Protein AF-A0A518AIT5-F1 (afdb_monomer_lite)

Secondary structure (DSSP, 8-state):
-PPPB-TT-B-TT-B-TT-B-TT-B-TT-B-TT-B-TT-B-TT-GGGT--HHHHHTSHHHHTTB-TT-B-TT-B-TT-B-TT-B-TT-B-TT-B-TT-B-TT-B-TT-BS---TTSB-TT-B-TTSEES-EEE-TT-EEEEPP--SSS---EEESSEEEE-TT-EEEEEE-SS-----EEE-TT-EEE--SEEEEEE-TT--TTTTTT-EEE-B--TT---BS--SEEEE-TT-EEE-TTTTTTSEEEEEPTT-SS-SSB-SHHHHHHHHHTT--HHHHHHHHHHTT-BPPPP------------THHHHTTSS-----PPP-

Radius of gyration: 27.39 Å; chains: 1; bounding box: 62×99×69 Å

Foldseek 3Di:
DDAAEQALPECALHACALPENANHQCANYAQAQYHQALYECALVVVNHDDLVNVCRYVCVVVLENENYEPHQEECALRESDLHEPHNYEDHNYHAAAYEHELYENANYHPDDCPRYHYHQYLDNQQEGQEAEADAQAEHEDDADPDPPQREHEYEAEHEYDQRYEYEYEAEDLAGRYAYEYDAPHAYEAEHEYEYHYDPPDDLLQNAFRKYQRYACPRHQYDDYYPYYHYYPQWDKDCVCCRPGNMIGTHHFCQQVRPQALEVVSVVNCVVVVHDPSSVVRSVVCHGRGRPPPPPPPPPPPDDDPPVVVVVVPPPDDDDDDDD

InterPro domains:
  IPR001646 Pentapeptide repeat [PF00805] (7-41)
  IPR051082 Pentapeptide repeat and BTB/POZ domain-containing protein [PTHR14136] (6-110)

Structure (mmCIF, N/CA/C/O backbone):
data_AF-A0A518AIT5-F1
#
_entry.id   AF-A0A518AIT5-F1
#
loop_
_atom_site.group_PDB
_atom_site.id
_atom_site.type_symbol
_atom_site.label_atom_id
_atom_site.label_alt_id
_atom_site.label_comp_id
_atom_site.label_asym_id
_atom_site.label_entity_id
_atom_site.label_seq_id
_atom_site.pdbx_PDB_ins_code
_atom_site.Cartn_x
_atom_site.Cartn_y
_atom_site.Cartn_z
_atom_site.occupancy
_atom_site.B_iso_or_equiv
_atom_site.auth_seq_id
_atom_site.auth_comp_id
_atom_site.auth_asym_id
_atom_site.auth_atom_id
_atom_site.pdbx_PDB_model_num
ATOM 1 N N . MET A 1 1 ? 12.706 12.312 -32.516 1.00 46.22 1 MET A N 1
ATOM 2 C CA . MET A 1 1 ? 13.071 12.328 -31.086 1.00 46.22 1 MET A CA 1
ATOM 3 C C . MET A 1 1 ? 14.267 11.404 -30.975 1.00 46.22 1 MET A C 1
ATOM 5 O O . MET A 1 1 ? 14.182 10.324 -31.541 1.00 46.22 1 MET A O 1
ATOM 9 N N . PHE A 1 2 ? 15.401 11.870 -30.457 1.00 57.44 2 PHE A N 1
ATOM 10 C CA . PHE A 1 2 ? 16.598 11.032 -30.351 1.00 57.44 2 PHE A CA 1
ATOM 11 C C . PHE A 1 2 ? 16.441 10.117 -29.136 1.00 57.44 2 PHE A C 1
ATOM 13 O O . PHE A 1 2 ? 16.098 10.615 -28.067 1.00 57.44 2 PHE A O 1
ATOM 20 N N . ASP A 1 3 ? 16.655 8.815 -29.318 1.00 76.06 3 ASP A N 1
ATOM 21 C CA . ASP A 1 3 ? 16.775 7.868 -28.208 1.00 76.06 3 ASP A CA 1
ATOM 22 C C . ASP A 1 3 ? 18.014 8.266 -27.384 1.00 76.06 3 ASP A C 1
ATOM 24 O O . ASP A 1 3 ? 19.107 8.432 -27.937 1.00 76.06 3 ASP A O 1
ATOM 28 N N . SER A 1 4 ? 17.848 8.475 -26.077 1.00 88.94 4 SER A N 1
ATOM 29 C CA . SER A 1 4 ? 18.965 8.744 -25.163 1.00 88.94 4 SER A CA 1
ATOM 30 C C . SER A 1 4 ? 19.707 7.443 -24.847 1.00 88.94 4 SER A C 1
ATOM 32 O O . SER A 1 4 ? 19.087 6.389 -24.726 1.00 88.94 4 SER A O 1
ATOM 34 N N . VAL A 1 5 ? 21.029 7.506 -24.678 1.00 95.31 5 VAL A N 1
ATOM 35 C CA . VAL A 1 5 ? 21.857 6.349 -24.297 1.00 95.31 5 VAL A CA 1
ATOM 36 C C . VAL A 1 5 ? 22.484 6.617 -22.937 1.00 95.31 5 VAL A C 1
ATOM 38 O O . VAL A 1 5 ? 23.255 7.565 -22.799 1.00 95.31 5 VAL A O 1
ATOM 41 N N . LEU A 1 6 ? 22.146 5.791 -21.946 1.00 96.38 6 LEU A N 1
ATOM 42 C CA . LEU A 1 6 ? 22.646 5.885 -20.571 1.00 96.38 6 LEU A CA 1
ATOM 43 C C . LEU A 1 6 ? 23.416 4.626 -20.152 1.00 96.38 6 LEU A C 1
ATOM 45 O O . LEU A 1 6 ? 23.561 4.389 -18.963 1.00 96.38 6 LEU A O 1
ATOM 49 N N . THR A 1 7 ? 23.911 3.823 -21.098 1.00 97.06 7 THR A N 1
ATOM 50 C CA . THR A 1 7 ? 24.593 2.554 -20.804 1.00 97.06 7 THR A CA 1
ATOM 51 C C . THR A 1 7 ? 25.657 2.707 -19.711 1.00 97.06 7 THR A C 1
ATOM 53 O O . THR A 1 7 ? 26.563 3.535 -19.838 1.00 97.06 7 THR A O 1
ATOM 56 N N . GLY A 1 8 ? 25.545 1.916 -18.639 1.00 97.00 8 GLY A N 1
ATOM 57 C CA . GLY A 1 8 ? 26.476 1.936 -17.502 1.00 97.00 8 GLY A CA 1
ATOM 58 C C . GLY A 1 8 ? 26.390 3.168 -16.589 1.00 97.00 8 GLY A C 1
ATOM 59 O O . GLY A 1 8 ? 27.267 3.363 -15.745 1.00 97.00 8 GLY A O 1
ATOM 60 N N . ALA A 1 9 ? 25.389 4.039 -16.757 1.00 98.00 9 ALA A N 1
ATOM 61 C CA . ALA A 1 9 ? 25.200 5.195 -15.886 1.00 98.00 9 ALA A CA 1
ATOM 62 C C . ALA A 1 9 ? 24.859 4.771 -14.448 1.00 98.00 9 ALA A C 1
ATOM 64 O O . ALA A 1 9 ? 24.230 3.742 -14.213 1.00 98.00 9 ALA A O 1
ATOM 65 N N . ASN A 1 10 ? 25.238 5.607 -13.482 1.00 98.38 10 ASN A N 1
ATOM 66 C CA . ASN A 1 10 ? 24.938 5.393 -12.071 1.00 98.38 10 ASN A CA 1
ATOM 67 C C . ASN A 1 10 ? 23.872 6.392 -11.595 1.00 98.38 10 ASN A C 1
ATOM 69 O O . ASN A 1 10 ? 24.146 7.589 -11.502 1.00 98.38 10 ASN A O 1
ATOM 73 N N . PHE A 1 11 ? 22.681 5.881 -11.280 1.00 98.38 11 PHE A N 1
ATOM 74 C CA . PHE A 1 11 ? 21.575 6.600 -10.641 1.00 98.38 11 PHE A CA 1
ATOM 75 C C . PHE A 1 11 ? 21.272 6.058 -9.238 1.00 98.38 11 PHE A C 1
ATOM 77 O O . PHE A 1 11 ? 20.156 6.203 -8.738 1.00 98.38 11 PHE A O 1
ATOM 84 N N . SER A 1 12 ? 22.253 5.437 -8.584 1.00 98.62 12 SER A N 1
ATOM 85 C CA . SER A 1 12 ? 22.096 4.907 -7.237 1.00 98.62 12 SER A CA 1
ATOM 86 C C . SER A 1 12 ? 21.676 6.010 -6.259 1.00 98.62 12 SER A C 1
ATOM 88 O O . SER A 1 12 ? 22.305 7.069 -6.194 1.00 98.62 12 SER A O 1
ATOM 90 N N . GLY A 1 13 ? 20.578 5.788 -5.532 1.00 98.44 13 GLY A N 1
ATOM 91 C CA . GLY A 1 13 ? 19.985 6.756 -4.602 1.00 98.44 13 GLY A CA 1
ATOM 92 C C . GLY A 1 13 ? 19.385 8.008 -5.254 1.00 98.44 13 GLY A C 1
ATOM 93 O O . GLY A 1 13 ? 19.024 8.945 -4.546 1.00 98.44 13 GLY A O 1
ATOM 94 N N . ALA A 1 14 ? 19.305 8.075 -6.587 1.00 98.56 14 ALA A N 1
ATOM 95 C CA . ALA A 1 14 ? 18.774 9.246 -7.270 1.00 98.56 14 ALA A CA 1
ATOM 96 C C . ALA A 1 14 ? 17.249 9.336 -7.131 1.00 98.56 14 ALA A C 1
ATOM 98 O O . ALA A 1 14 ? 16.537 8.337 -7.234 1.00 98.56 14 ALA A O 1
ATOM 99 N N . ASN A 1 15 ? 16.736 10.560 -7.000 1.00 98.44 15 ASN A N 1
ATOM 100 C CA . ASN A 1 15 ? 15.312 10.814 -7.174 1.00 98.44 15 ASN A CA 1
ATOM 101 C C . ASN A 1 15 ? 14.997 10.974 -8.670 1.00 98.44 15 ASN A C 1
ATOM 103 O O . ASN A 1 15 ? 15.344 11.982 -9.288 1.00 98.44 15 ASN A O 1
ATOM 107 N N . LEU A 1 16 ? 14.352 9.962 -9.247 1.00 98.25 16 LEU A N 1
ATOM 108 C CA . LEU A 1 16 ? 13.883 9.907 -10.634 1.00 98.25 16 LEU A CA 1
ATOM 109 C C . LEU A 1 16 ? 12.348 9.933 -10.709 1.00 98.25 16 LEU A C 1
ATOM 111 O O . LEU A 1 16 ? 11.760 9.522 -11.714 1.00 98.25 16 LEU A O 1
ATOM 115 N N . THR A 1 17 ? 11.684 10.431 -9.665 1.00 98.19 17 THR A N 1
ATOM 116 C CA . THR A 1 17 ? 10.230 10.585 -9.637 1.00 98.19 17 THR A CA 1
ATOM 117 C C . THR A 1 17 ? 9.771 11.389 -10.856 1.00 98.19 17 THR A C 1
ATOM 119 O O . THR A 1 17 ? 10.253 12.493 -11.114 1.00 98.19 17 THR A O 1
ATOM 122 N N . LYS A 1 18 ? 8.840 10.829 -11.640 1.00 98.12 18 LYS A N 1
ATOM 123 C CA . LYS A 1 18 ? 8.310 11.413 -12.894 1.00 98.12 18 LYS A CA 1
ATOM 124 C C . LYS A 1 18 ? 9.347 11.657 -14.007 1.00 98.12 18 LYS A C 1
ATOM 126 O O . LYS A 1 18 ? 9.044 12.348 -14.990 1.00 98.12 18 LYS A O 1
ATOM 131 N N . ALA A 1 19 ? 10.544 11.072 -13.908 1.00 97.94 19 ALA A N 1
ATOM 132 C CA . ALA A 1 19 ? 11.570 11.175 -14.943 1.00 97.94 19 ALA A CA 1
ATOM 133 C C . ALA A 1 19 ? 11.076 10.634 -16.295 1.00 97.94 19 ALA A C 1
ATOM 135 O O . ALA A 1 19 ? 10.262 9.713 -16.370 1.00 97.94 19 ALA A O 1
ATOM 136 N N . GLN A 1 20 ? 11.569 11.224 -17.384 1.00 97.19 20 GLN A N 1
ATOM 137 C CA . GLN A 1 20 ? 11.254 10.802 -18.749 1.00 97.19 20 GLN A CA 1
ATOM 138 C C . GLN A 1 20 ? 12.385 9.897 -19.257 1.00 97.19 20 GLN A C 1
ATOM 140 O O . GLN A 1 20 ? 13.424 10.405 -19.674 1.00 97.19 20 GLN A O 1
ATOM 145 N N . LEU A 1 21 ? 12.192 8.576 -19.199 1.00 96.38 21 LEU A N 1
ATOM 146 C CA . LEU A 1 21 ? 13.164 7.563 -19.642 1.00 96.38 21 LEU A CA 1
ATOM 147 C C . LEU A 1 21 ? 12.635 6.729 -20.824 1.00 96.38 21 LEU A C 1
ATOM 149 O O . LEU A 1 21 ? 13.223 5.708 -21.183 1.00 96.38 21 LEU A O 1
ATOM 153 N N . ASP A 1 22 ? 11.552 7.180 -21.462 1.00 95.81 22 ASP A N 1
ATOM 154 C CA . ASP A 1 22 ? 10.938 6.528 -22.619 1.00 95.81 22 ASP A CA 1
ATOM 155 C C . ASP A 1 22 ? 11.982 6.241 -23.705 1.00 95.81 22 ASP A C 1
ATOM 157 O O . ASP A 1 22 ? 12.709 7.143 -24.134 1.00 95.81 22 ASP A O 1
ATOM 161 N N . ARG A 1 23 ? 12.052 4.979 -24.149 1.00 94.50 23 ARG A N 1
ATOM 162 C CA . ARG A 1 23 ? 12.964 4.497 -25.204 1.00 94.50 23 ARG A CA 1
ATOM 163 C C . ARG A 1 23 ? 14.452 4.803 -24.982 1.00 94.50 23 ARG A C 1
ATOM 165 O O . ARG A 1 23 ? 15.230 4.788 -25.936 1.00 94.50 23 ARG A O 1
ATOM 172 N N . THR A 1 24 ? 14.863 5.054 -23.743 1.00 96.06 24 THR A N 1
ATOM 173 C CA . THR A 1 24 ? 16.271 5.266 -23.385 1.00 96.06 24 THR A CA 1
ATOM 174 C C . THR A 1 24 ? 16.996 3.923 -23.291 1.00 96.06 24 THR A C 1
ATOM 176 O O . THR A 1 24 ? 16.443 2.979 -22.736 1.00 96.06 24 THR A O 1
ATOM 179 N N . THR A 1 25 ? 18.228 3.819 -23.801 1.00 97.56 25 THR A N 1
ATOM 180 C CA . THR A 1 25 ? 19.088 2.643 -23.567 1.00 97.56 25 THR A CA 1
ATOM 181 C C . THR A 1 25 ? 19.547 2.621 -22.113 1.00 97.56 25 THR A C 1
ATOM 183 O O . THR A 1 25 ? 20.294 3.507 -21.693 1.00 97.56 25 THR A O 1
ATOM 186 N N . LEU A 1 26 ? 19.087 1.612 -21.370 1.00 97.38 26 LEU A N 1
ATOM 187 C CA . LEU A 1 26 ? 19.274 1.426 -19.927 1.00 97.38 26 LEU A CA 1
ATOM 188 C C . LEU A 1 26 ? 20.114 0.182 -19.586 1.00 97.38 26 LEU A C 1
ATOM 190 O O . LEU A 1 26 ? 20.121 -0.263 -18.439 1.00 97.38 26 LEU A O 1
ATOM 194 N N . GLU A 1 27 ? 20.832 -0.368 -20.567 1.00 97.81 27 GLU A N 1
ATOM 195 C CA . GLU A 1 27 ? 21.787 -1.464 -20.366 1.00 97.81 27 GLU A CA 1
ATOM 196 C C . GLU A 1 27 ? 22.797 -1.121 -19.257 1.00 97.81 27 GLU A C 1
ATOM 198 O O . GLU A 1 27 ? 23.412 -0.052 -19.269 1.00 97.81 27 GLU A O 1
ATOM 203 N N . ASP A 1 28 ? 22.957 -2.022 -18.287 1.00 97.75 28 ASP A N 1
ATOM 204 C CA . ASP A 1 28 ? 23.904 -1.910 -17.166 1.00 97.75 28 ASP A CA 1
ATOM 205 C C . ASP A 1 28 ? 23.779 -0.632 -16.309 1.00 97.75 28 ASP A C 1
ATOM 207 O O . ASP A 1 28 ? 24.708 -0.263 -15.590 1.00 97.75 28 ASP A O 1
ATOM 211 N N . VAL A 1 29 ? 22.635 0.057 -16.355 1.00 98.50 29 VAL A N 1
ATOM 212 C CA . VAL A 1 29 ? 22.369 1.217 -15.492 1.00 98.50 29 VAL A CA 1
ATOM 213 C C . VAL A 1 29 ? 22.138 0.774 -14.049 1.00 98.50 29 VAL A C 1
ATOM 215 O O . VAL A 1 29 ? 21.322 -0.115 -13.789 1.00 98.50 29 VAL A O 1
ATOM 218 N N . ASP A 1 30 ? 22.798 1.440 -13.104 1.00 98.69 30 ASP A N 1
ATOM 219 C CA . ASP A 1 30 ? 22.586 1.227 -11.673 1.00 98.69 30 ASP A CA 1
ATOM 220 C C . ASP A 1 30 ? 21.426 2.093 -11.156 1.00 98.69 30 ASP A C 1
ATOM 222 O O . ASP A 1 30 ? 21.566 3.306 -11.000 1.00 98.69 30 ASP A O 1
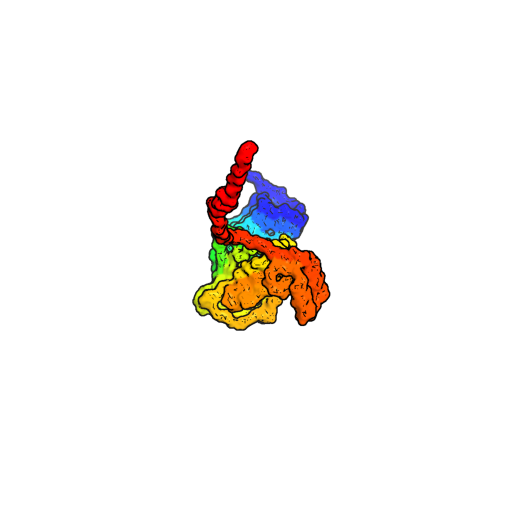ATOM 226 N N . PHE A 1 31 ? 20.283 1.459 -10.877 1.00 98.75 31 PHE A N 1
ATOM 227 C CA . PHE A 1 31 ? 19.101 2.069 -10.249 1.00 98.75 31 PHE A CA 1
ATOM 228 C C . PHE A 1 31 ? 18.987 1.767 -8.743 1.00 98.75 31 PHE A C 1
ATOM 230 O O . PHE A 1 31 ? 17.929 1.969 -8.139 1.00 98.75 31 PHE A O 1
ATOM 237 N N . THR A 1 32 ? 20.053 1.267 -8.112 1.00 98.81 32 THR A N 1
ATOM 238 C CA . THR A 1 32 ? 20.010 0.818 -6.716 1.00 98.81 32 THR A CA 1
ATOM 239 C C . THR A 1 32 ? 19.559 1.942 -5.784 1.00 98.81 32 THR A C 1
ATOM 241 O O . THR A 1 32 ? 20.176 2.994 -5.720 1.00 98.81 32 THR A O 1
ATOM 244 N N . ASN A 1 33 ? 18.490 1.726 -5.021 1.00 98.62 33 ASN A N 1
ATOM 245 C CA . ASN A 1 33 ? 17.880 2.729 -4.132 1.00 98.62 33 ASN A CA 1
ATOM 246 C C . ASN A 1 33 ? 17.344 3.989 -4.843 1.00 98.62 33 ASN A C 1
ATOM 248 O O . ASN A 1 33 ? 17.062 4.973 -4.170 1.00 98.62 33 ASN A O 1
ATOM 252 N N . ALA A 1 34 ? 17.180 3.989 -6.167 1.00 98.69 34 ALA A N 1
ATOM 253 C CA . ALA A 1 34 ? 16.551 5.114 -6.854 1.00 98.69 34 ALA A CA 1
ATOM 254 C C . ALA A 1 34 ? 15.042 5.178 -6.558 1.00 98.69 34 ALA A C 1
ATOM 256 O O . ALA A 1 34 ? 14.380 4.141 -6.442 1.00 98.69 34 ALA A O 1
ATOM 257 N N . GLU A 1 35 ? 14.488 6.385 -6.484 1.00 98.62 35 GLU A N 1
ATOM 258 C CA . GLU A 1 35 ? 13.038 6.608 -6.456 1.00 98.62 35 GLU A CA 1
ATOM 259 C C . GLU A 1 35 ? 12.524 6.765 -7.887 1.00 98.62 35 GLU A C 1
ATOM 261 O O . GLU A 1 35 ? 12.991 7.642 -8.606 1.00 98.62 35 GLU A O 1
ATOM 266 N N . ILE A 1 36 ? 11.565 5.946 -8.321 1.00 98.50 36 ILE A N 1
ATOM 267 C CA . ILE A 1 36 ? 11.077 5.922 -9.714 1.00 98.50 36 ILE A CA 1
ATOM 268 C C . ILE A 1 36 ? 9.555 6.082 -9.842 1.00 98.50 36 ILE A C 1
ATOM 270 O O . ILE A 1 36 ? 9.004 5.862 -10.920 1.00 98.50 36 ILE A O 1
ATOM 274 N N . ARG A 1 37 ? 8.853 6.478 -8.772 1.00 97.50 37 ARG A N 1
ATOM 275 C CA . ARG A 1 37 ? 7.394 6.700 -8.806 1.00 97.50 37 ARG A CA 1
ATOM 276 C C . ARG A 1 37 ? 7.020 7.660 -9.938 1.00 97.50 37 ARG A C 1
ATOM 278 O O . ARG A 1 37 ? 7.623 8.721 -10.106 1.00 97.50 37 ARG A O 1
ATOM 285 N N . GLY A 1 38 ? 6.034 7.302 -10.753 1.00 98.00 38 GLY A N 1
ATOM 286 C CA . GLY A 1 38 ? 5.616 8.123 -11.892 1.00 98.00 38 GLY A CA 1
ATOM 287 C C . GLY A 1 38 ? 6.605 8.206 -13.062 1.00 98.00 38 GLY A C 1
ATOM 288 O O . GLY A 1 38 ? 6.315 8.911 -14.032 1.00 98.00 38 GLY A O 1
ATOM 289 N N . ALA A 1 39 ? 7.774 7.558 -12.994 1.00 98.38 39 ALA A N 1
ATOM 290 C CA . ALA A 1 39 ? 8.745 7.580 -14.084 1.00 98.38 39 ALA A CA 1
ATOM 291 C C . ALA A 1 39 ? 8.161 6.931 -15.345 1.00 98.38 39 ALA A C 1
ATOM 293 O O . ALA A 1 39 ? 7.324 6.026 -15.281 1.00 98.38 39 ALA A O 1
ATOM 294 N N . LYS A 1 40 ? 8.600 7.395 -16.516 1.00 98.25 40 LYS A N 1
ATOM 295 C CA . LYS A 1 40 ? 8.157 6.835 -17.792 1.00 98.25 40 LYS A CA 1
ATOM 296 C C . LYS A 1 40 ? 9.217 5.927 -18.389 1.00 98.25 40 LYS A C 1
ATOM 298 O O . LYS A 1 40 ? 10.309 6.394 -18.693 1.00 98.25 40 LYS A O 1
ATOM 303 N N . LEU A 1 41 ? 8.879 4.647 -18.520 1.00 97.38 41 LEU A N 1
ATOM 304 C CA . LEU A 1 41 ? 9.748 3.566 -18.984 1.00 97.38 41 LEU A CA 1
ATOM 305 C C . LEU A 1 41 ? 9.165 2.908 -20.247 1.00 97.38 41 LEU A C 1
ATOM 307 O O . LEU A 1 41 ? 9.220 1.687 -20.393 1.00 97.38 41 LEU A O 1
ATOM 311 N N . TYR A 1 42 ? 8.566 3.684 -21.159 1.00 97.00 42 TYR A N 1
ATOM 312 C CA . TYR A 1 42 ? 7.982 3.133 -22.385 1.00 97.00 42 TYR A CA 1
ATOM 313 C C . TYR A 1 42 ? 9.030 2.372 -23.212 1.00 97.00 42 TYR A C 1
ATOM 315 O O . TYR A 1 42 ? 10.062 2.947 -23.571 1.00 97.00 42 TYR A O 1
ATOM 323 N N . GLU A 1 43 ? 8.749 1.101 -23.530 1.00 96.81 43 GLU A N 1
ATOM 324 C CA . GLU A 1 43 ? 9.635 0.208 -24.306 1.00 96.81 43 GLU A CA 1
ATOM 325 C C . GLU A 1 43 ? 11.065 0.082 -23.725 1.00 96.81 43 GLU A C 1
ATOM 327 O O . GLU A 1 43 ? 12.021 -0.186 -24.453 1.00 96.81 43 GLU A O 1
ATOM 332 N N . ALA A 1 44 ? 11.241 0.271 -22.413 1.00 97.19 44 ALA A N 1
ATOM 333 C CA . ALA A 1 44 ? 12.546 0.241 -21.747 1.00 97.19 44 ALA A CA 1
ATOM 334 C C . ALA A 1 44 ? 13.214 -1.149 -21.755 1.00 97.19 44 ALA A C 1
ATOM 336 O O . ALA A 1 44 ? 14.435 -1.254 -21.856 1.00 97.19 44 ALA A O 1
ATOM 337 N N . THR A 1 45 ? 12.437 -2.230 -21.691 1.00 98.19 45 THR A N 1
ATOM 338 C CA . THR A 1 45 ? 12.933 -3.624 -21.723 1.00 98.19 45 THR A CA 1
ATOM 339 C C . THR A 1 45 ? 13.605 -3.965 -23.051 1.00 98.19 45 THR A C 1
ATOM 341 O O . THR A 1 45 ? 14.701 -4.520 -23.070 1.00 98.19 45 THR A O 1
ATOM 344 N N . ALA A 1 46 ? 13.041 -3.498 -24.171 1.00 97.38 46 ALA A N 1
ATOM 345 C CA . ALA A 1 46 ? 13.668 -3.574 -25.495 1.00 97.38 46 ALA A CA 1
ATOM 346 C C . ALA A 1 46 ? 14.964 -2.744 -25.608 1.00 97.38 46 ALA A C 1
ATOM 348 O O . ALA A 1 46 ? 15.677 -2.820 -26.610 1.00 97.38 46 ALA A O 1
ATOM 349 N N . LYS A 1 47 ? 15.253 -1.929 -24.591 1.00 97.19 47 LYS A N 1
ATOM 350 C CA . LYS A 1 47 ? 16.412 -1.045 -24.474 1.00 97.19 47 LYS A CA 1
ATOM 351 C C . LYS A 1 47 ? 17.319 -1.419 -23.290 1.00 97.19 47 LYS A C 1
ATOM 353 O O . LYS A 1 47 ? 18.141 -0.603 -22.876 1.00 97.19 47 LYS A O 1
ATOM 358 N N . GLY A 1 48 ? 17.180 -2.636 -22.757 1.00 97.44 48 GLY A N 1
ATOM 359 C CA . GLY A 1 48 ? 18.071 -3.199 -21.741 1.00 97.44 48 GLY A CA 1
ATOM 360 C C . GLY A 1 48 ? 17.622 -3.029 -20.290 1.00 97.44 48 GLY A C 1
ATOM 361 O O . GLY A 1 48 ? 18.370 -3.425 -19.404 1.00 97.44 48 GLY A O 1
ATOM 362 N N . PHE A 1 49 ? 16.431 -2.476 -20.028 1.00 98.38 49 PHE A N 1
ATOM 363 C CA . PHE A 1 49 ? 15.862 -2.450 -18.678 1.00 98.38 49 PHE A CA 1
ATOM 364 C C . PHE A 1 49 ? 15.422 -3.852 -18.240 1.00 98.38 49 PHE A C 1
ATOM 366 O O . PHE A 1 49 ? 14.731 -4.554 -18.977 1.00 98.38 49 PHE A O 1
ATOM 373 N N . THR A 1 50 ? 15.797 -4.258 -17.032 1.00 98.75 50 THR A N 1
ATOM 374 C CA . THR A 1 50 ? 15.568 -5.614 -16.515 1.00 98.75 50 THR A CA 1
ATOM 375 C C . THR A 1 50 ? 14.750 -5.614 -15.228 1.00 98.75 50 THR A C 1
ATOM 377 O O . THR A 1 50 ? 14.731 -4.635 -14.482 1.00 98.75 50 THR A O 1
ATOM 380 N N . ALA A 1 51 ? 14.153 -6.766 -14.914 1.00 98.75 51 ALA A N 1
ATOM 381 C CA . ALA A 1 51 ? 13.518 -7.024 -13.624 1.00 98.75 51 ALA A CA 1
ATOM 382 C C . ALA A 1 51 ? 14.457 -6.701 -12.448 1.00 98.75 51 ALA A C 1
ATOM 384 O O . ALA A 1 51 ? 14.081 -5.995 -11.521 1.00 98.75 51 ALA A O 1
ATOM 385 N N . ALA A 1 52 ? 15.721 -7.134 -12.525 1.00 98.75 52 ALA A N 1
ATOM 386 C CA . ALA A 1 52 ? 16.713 -6.883 -11.480 1.00 98.75 52 ALA A CA 1
ATOM 387 C C . ALA A 1 52 ? 16.966 -5.382 -11.244 1.00 98.75 52 ALA A C 1
ATOM 389 O O . ALA A 1 52 ? 17.134 -4.963 -10.099 1.00 98.75 52 ALA A O 1
ATOM 390 N N . GLN A 1 53 ? 16.957 -4.567 -12.304 1.00 98.75 53 GLN A N 1
ATOM 391 C CA . GLN A 1 53 ? 17.056 -3.110 -12.186 1.00 98.75 53 GLN A CA 1
ATOM 392 C C . GLN A 1 53 ? 15.801 -2.489 -11.571 1.00 98.75 53 GLN A C 1
ATOM 394 O O . GLN A 1 53 ? 15.929 -1.561 -10.780 1.00 98.75 53 GLN A O 1
ATOM 399 N N . LEU A 1 54 ? 14.601 -2.995 -11.882 1.00 98.75 54 LEU A N 1
ATOM 400 C CA . LEU A 1 54 ? 13.380 -2.557 -11.201 1.00 98.75 54 LEU A CA 1
ATOM 401 C C . LEU A 1 54 ? 13.443 -2.897 -9.703 1.00 98.75 54 LEU A C 1
ATOM 403 O O . LEU A 1 54 ? 13.228 -2.023 -8.861 1.00 98.75 54 LEU A O 1
ATOM 407 N N . TYR A 1 55 ? 13.785 -4.143 -9.366 1.00 98.81 55 TYR A N 1
ATOM 408 C CA . TYR A 1 55 ? 13.794 -4.650 -7.988 1.00 98.81 55 TYR A CA 1
ATOM 409 C C . TYR A 1 55 ? 14.862 -3.983 -7.115 1.00 98.81 55 TYR A C 1
ATOM 411 O O . TYR A 1 55 ? 14.742 -3.926 -5.888 1.00 98.81 55 TYR A O 1
ATOM 419 N N . SER A 1 56 ? 15.918 -3.445 -7.734 1.00 98.69 56 SER A N 1
ATOM 420 C CA . SER A 1 56 ? 16.955 -2.699 -7.026 1.00 98.69 56 SER A CA 1
ATOM 421 C C . SER A 1 56 ? 16.533 -1.270 -6.657 1.00 98.69 56 SER A C 1
ATOM 423 O O . SER A 1 56 ? 17.193 -0.659 -5.809 1.00 98.69 56 SER A O 1
ATOM 425 N N . THR A 1 57 ? 15.413 -0.750 -7.161 1.00 98.88 57 THR A N 1
ATOM 426 C CA . THR A 1 57 ? 14.918 0.590 -6.797 1.00 98.88 57 THR A CA 1
ATOM 427 C C . THR A 1 57 ? 14.425 0.660 -5.350 1.00 98.88 57 THR A C 1
ATOM 429 O O . THR A 1 57 ? 13.986 -0.336 -4.769 1.00 98.88 57 THR A O 1
ATOM 432 N N . ALA A 1 58 ? 14.489 1.851 -4.749 1.00 98.50 58 ALA A N 1
ATOM 433 C CA . ALA A 1 58 ? 13.866 2.098 -3.448 1.00 98.50 58 ALA A CA 1
ATOM 434 C C . ALA A 1 58 ? 12.338 2.006 -3.554 1.00 98.50 58 ALA A C 1
ATOM 436 O O . ALA A 1 58 ? 11.699 1.434 -2.678 1.00 98.50 58 ALA A O 1
ATOM 437 N N . SER A 1 59 ? 11.766 2.490 -4.662 1.00 98.44 59 SER A N 1
ATOM 438 C CA . SER A 1 59 ? 10.325 2.432 -4.931 1.00 98.44 59 SER A CA 1
ATOM 439 C C . SER A 1 59 ? 9.771 1.003 -4.939 1.00 98.44 59 SER A C 1
ATOM 441 O O . SER A 1 59 ? 8.771 0.753 -4.273 1.00 98.44 59 SER A O 1
ATOM 443 N N . TYR A 1 60 ? 10.439 0.049 -5.603 1.00 98.56 60 TYR A N 1
ATOM 444 C CA . TYR A 1 60 ? 10.027 -1.361 -5.577 1.00 98.56 60 TYR A CA 1
ATOM 445 C C . TYR A 1 60 ? 10.097 -1.953 -4.164 1.00 98.56 60 TYR A C 1
ATOM 447 O O . TYR A 1 60 ? 9.133 -2.553 -3.703 1.00 98.56 60 TYR A O 1
ATOM 455 N N . ARG A 1 61 ? 11.206 -1.746 -3.438 1.00 97.88 61 ARG A N 1
ATOM 456 C CA . ARG A 1 61 ? 11.364 -2.272 -2.067 1.00 97.88 61 ARG A CA 1
ATOM 457 C C . ARG A 1 61 ? 10.402 -1.661 -1.052 1.00 97.88 61 ARG A C 1
ATOM 459 O O . ARG A 1 61 ? 10.039 -2.335 -0.098 1.00 97.88 61 ARG A O 1
ATOM 466 N N . ALA A 1 62 ? 10.004 -0.408 -1.251 1.00 95.19 62 ALA A N 1
ATOM 467 C CA . ALA A 1 62 ? 8.962 0.240 -0.460 1.00 95.19 62 ALA A CA 1
ATOM 468 C C . ALA A 1 62 ? 7.547 -0.249 -0.829 1.00 95.19 62 ALA A C 1
ATOM 470 O O . ALA A 1 62 ? 6.574 0.141 -0.186 1.00 95.19 62 ALA A O 1
ATOM 471 N N . GLY A 1 63 ? 7.421 -1.067 -1.877 1.00 96.44 63 GLY A N 1
ATOM 472 C CA . GLY A 1 63 ? 6.149 -1.539 -2.398 1.00 96.44 63 GLY A CA 1
ATOM 473 C C . GLY A 1 63 ? 5.389 -0.495 -3.216 1.00 96.44 63 GLY A C 1
ATOM 474 O O . GLY A 1 63 ? 4.224 -0.712 -3.500 1.00 96.44 63 GLY A O 1
ATOM 475 N N . ASN A 1 64 ? 5.986 0.640 -3.598 1.00 96.44 64 ASN A N 1
ATOM 476 C CA . ASN A 1 64 ? 5.267 1.748 -4.235 1.00 96.44 64 ASN A CA 1
ATOM 477 C C . ASN A 1 64 ? 5.832 2.101 -5.616 1.00 96.44 64 ASN A C 1
ATOM 479 O O . ASN A 1 64 ? 6.830 2.815 -5.729 1.00 96.44 64 ASN A O 1
ATOM 483 N N . LEU A 1 65 ? 5.139 1.668 -6.672 1.00 98.00 65 LEU A N 1
ATOM 484 C CA . LEU A 1 65 ? 5.422 2.018 -8.069 1.00 98.00 65 LEU A CA 1
ATOM 485 C C . LEU A 1 65 ? 4.321 2.886 -8.698 1.00 98.00 65 LEU A C 1
ATOM 487 O O . LEU A 1 65 ? 4.258 2.994 -9.928 1.00 98.00 65 LEU A O 1
ATOM 491 N N . ALA A 1 66 ? 3.481 3.526 -7.880 1.00 97.00 66 ALA A N 1
ATOM 492 C CA . ALA A 1 66 ? 2.310 4.267 -8.335 1.00 97.00 66 ALA A CA 1
ATOM 493 C C . ALA A 1 66 ? 2.626 5.223 -9.501 1.00 97.00 66 ALA A C 1
ATOM 495 O O . ALA A 1 66 ? 3.650 5.918 -9.523 1.00 97.00 66 ALA A O 1
ATOM 496 N N . SER A 1 67 ? 1.714 5.268 -10.475 1.00 97.38 67 SER A N 1
ATOM 497 C CA . SER A 1 67 ? 1.762 6.113 -11.680 1.00 97.38 67 SER A CA 1
ATOM 498 C C . SER A 1 67 ? 2.939 5.889 -12.640 1.00 97.38 67 SER A C 1
ATOM 500 O O . SER A 1 67 ? 3.067 6.628 -13.619 1.00 97.38 67 SER A O 1
ATOM 502 N N . THR A 1 68 ? 3.818 4.913 -12.397 1.00 98.06 68 THR A N 1
ATOM 503 C CA . THR A 1 68 ? 4.903 4.571 -13.333 1.00 98.06 68 THR A CA 1
ATOM 504 C C . THR A 1 68 ? 4.309 4.130 -14.674 1.00 98.06 68 THR A C 1
ATOM 506 O O . THR A 1 68 ? 3.282 3.460 -14.722 1.00 98.06 68 THR A O 1
ATOM 509 N N . SER A 1 69 ? 4.931 4.496 -15.793 1.00 98.06 69 SER A N 1
ATOM 510 C CA . SER A 1 69 ? 4.515 4.000 -17.110 1.00 98.06 69 SER A CA 1
ATOM 511 C C . SER A 1 69 ? 5.385 2.818 -17.506 1.00 98.06 69 SER A C 1
ATOM 513 O O . SER A 1 69 ? 6.534 3.012 -17.902 1.00 98.06 69 SER A O 1
ATOM 515 N N . LEU A 1 70 ? 4.812 1.615 -17.463 1.00 97.94 70 LEU A N 1
ATOM 516 C CA . LEU A 1 70 ? 5.439 0.369 -17.911 1.00 97.94 70 LEU A CA 1
ATOM 517 C C . LEU A 1 70 ? 4.981 -0.043 -19.315 1.00 97.94 70 LEU A C 1
ATOM 519 O O . LEU A 1 70 ? 5.228 -1.175 -19.727 1.00 97.94 70 LEU A O 1
ATOM 523 N N . ARG A 1 71 ? 4.359 0.876 -20.058 1.00 98.00 71 ARG A N 1
ATOM 524 C CA . ARG A 1 71 ? 3.866 0.697 -21.425 1.00 98.00 71 ARG A CA 1
ATOM 525 C C . ARG A 1 71 ? 4.886 -0.012 -22.327 1.00 98.00 71 ARG A C 1
ATOM 527 O O . ARG A 1 71 ? 6.058 0.364 -22.365 1.00 98.00 71 ARG A O 1
ATOM 534 N N . GLY A 1 72 ? 4.425 -0.965 -23.132 1.00 97.75 72 GLY A N 1
ATOM 535 C CA . GLY A 1 72 ? 5.234 -1.589 -24.185 1.00 97.75 72 GLY A CA 1
ATOM 536 C C . GLY A 1 72 ? 6.402 -2.441 -23.686 1.00 97.75 72 GLY A C 1
ATOM 537 O O . GLY A 1 72 ? 7.323 -2.686 -24.461 1.00 97.75 72 GLY A O 1
ATOM 538 N N . ASN A 1 73 ? 6.412 -2.838 -22.410 1.00 98.44 73 ASN A N 1
ATOM 539 C CA . ASN A 1 73 ? 7.472 -3.671 -21.847 1.00 98.44 73 ASN A CA 1
ATOM 540 C C . ASN A 1 73 ? 7.113 -5.154 -21.832 1.00 98.44 73 ASN A C 1
ATOM 542 O O . ASN A 1 73 ? 5.957 -5.521 -21.626 1.00 98.44 73 ASN A O 1
ATOM 546 N N . ASP A 1 74 ? 8.134 -5.991 -21.988 1.00 98.44 74 ASP A N 1
ATOM 547 C CA . ASP A 1 74 ? 8.061 -7.417 -21.696 1.00 98.44 74 ASP A CA 1
ATOM 548 C C . ASP A 1 74 ? 8.308 -7.646 -20.195 1.00 98.44 74 ASP A C 1
ATOM 550 O O . ASP A 1 74 ? 9.432 -7.509 -19.711 1.00 98.44 74 ASP A O 1
ATOM 554 N N . LEU A 1 75 ? 7.233 -7.922 -19.453 1.00 98.50 75 LEU A N 1
ATOM 555 C CA . LEU A 1 75 ? 7.236 -8.144 -18.004 1.00 98.50 75 LEU A CA 1
ATOM 556 C C . LEU A 1 75 ? 6.999 -9.628 -17.668 1.00 98.50 75 LEU A C 1
ATOM 558 O O . LEU A 1 75 ? 6.573 -9.956 -16.560 1.00 98.50 75 LEU A O 1
ATOM 562 N N . VAL A 1 76 ? 7.234 -10.534 -18.624 1.00 98.38 76 VAL A N 1
ATOM 563 C CA . VAL A 1 76 ? 6.971 -11.968 -18.461 1.00 98.38 76 VAL A CA 1
ATOM 564 C C . VAL A 1 76 ? 7.765 -12.539 -17.288 1.00 98.38 76 VAL A C 1
ATOM 566 O O . VAL A 1 76 ? 8.988 -12.404 -17.213 1.00 98.38 76 VAL A O 1
ATOM 569 N N . GLY A 1 77 ? 7.052 -13.174 -16.357 1.00 98.31 77 GLY A N 1
ATOM 570 C CA . GLY A 1 77 ? 7.627 -13.764 -15.146 1.00 98.31 77 GLY A CA 1
ATOM 571 C C . GLY A 1 77 ? 8.177 -12.757 -14.131 1.00 98.31 77 GLY A C 1
ATOM 572 O O . GLY A 1 77 ? 8.894 -13.162 -13.215 1.00 98.31 77 GLY A O 1
ATOM 573 N N . TRP A 1 78 ? 7.892 -11.457 -14.279 1.00 98.69 78 TRP A N 1
ATOM 574 C CA . TRP A 1 78 ? 8.289 -10.471 -13.274 1.00 98.69 78 TRP A CA 1
ATOM 575 C C . TRP A 1 78 ? 7.453 -10.646 -12.005 1.00 98.69 78 TRP A C 1
ATOM 577 O O . TRP A 1 78 ? 6.266 -10.964 -12.057 1.00 98.69 78 TRP A O 1
ATOM 587 N N . ASP A 1 79 ? 8.084 -10.414 -10.864 1.00 98.75 79 ASP A N 1
ATOM 588 C CA . ASP A 1 79 ? 7.429 -10.305 -9.578 1.00 98.75 79 ASP A CA 1
ATOM 589 C C . ASP A 1 79 ? 6.995 -8.854 -9.396 1.00 98.75 79 ASP A C 1
ATOM 591 O O . ASP A 1 79 ? 7.806 -7.931 -9.389 1.00 98.75 79 ASP A O 1
ATOM 595 N N . LEU A 1 80 ? 5.689 -8.657 -9.354 1.00 98.62 80 LEU A N 1
ATOM 596 C CA . LEU A 1 80 ? 5.022 -7.388 -9.121 1.00 98.62 80 LEU A CA 1
ATOM 597 C C . LEU A 1 80 ? 4.001 -7.556 -7.988 1.00 98.62 80 LEU A C 1
ATOM 599 O O . LEU A 1 80 ? 3.006 -6.831 -7.975 1.00 98.62 80 LEU A O 1
ATOM 603 N N . SER A 1 81 ? 4.210 -8.534 -7.096 1.00 98.31 81 SER A N 1
ATOM 604 C CA . SER A 1 81 ? 3.314 -8.857 -5.984 1.00 98.31 81 SER A CA 1
ATOM 605 C C . SER A 1 81 ? 3.469 -7.883 -4.815 1.00 98.31 81 SER A C 1
ATOM 607 O O . SER A 1 81 ? 4.541 -7.320 -4.591 1.00 98.31 81 SER A O 1
ATOM 609 N N . HIS A 1 82 ? 2.383 -7.674 -4.070 1.00 97.31 82 HIS A N 1
ATOM 610 C CA . HIS A 1 82 ? 2.302 -6.777 -2.912 1.00 97.31 82 HIS A CA 1
ATOM 611 C C . HIS A 1 82 ? 2.697 -5.314 -3.205 1.00 97.31 82 HIS A C 1
ATOM 613 O O . HIS A 1 82 ? 3.075 -4.566 -2.298 1.00 97.31 82 HIS A O 1
ATOM 619 N N . LEU A 1 83 ? 2.607 -4.887 -4.469 1.00 98.00 83 LEU A N 1
ATOM 620 C CA . LEU A 1 83 ? 2.958 -3.537 -4.905 1.00 98.00 83 LEU A CA 1
ATOM 621 C C . LEU A 1 83 ? 1.718 -2.650 -5.047 1.00 98.00 83 LEU A C 1
ATOM 623 O O . LEU A 1 83 ? 0.684 -3.061 -5.571 1.00 98.00 83 LEU A O 1
ATOM 627 N N . CYS A 1 84 ? 1.864 -1.374 -4.706 1.00 97.50 84 CYS A N 1
ATOM 628 C CA . CYS A 1 84 ? 1.022 -0.307 -5.219 1.00 97.50 84 CYS A CA 1
ATOM 629 C C . CYS A 1 84 ? 1.385 -0.024 -6.672 1.00 97.50 84 CYS A C 1
ATOM 631 O O . CYS A 1 84 ? 2.438 0.545 -6.986 1.00 97.50 84 CYS A O 1
ATOM 633 N N . LEU A 1 85 ? 0.473 -0.410 -7.554 1.00 98.31 85 LEU A N 1
ATOM 634 C CA . LEU A 1 85 ? 0.499 -0.163 -8.988 1.00 98.31 85 LEU A CA 1
ATOM 635 C C . LEU A 1 85 ? -0.603 0.827 -9.388 1.00 98.31 85 LEU A C 1
ATOM 637 O O . LEU A 1 85 ? -0.897 0.965 -10.573 1.00 98.31 85 LEU A O 1
ATOM 641 N N . ILE A 1 86 ? -1.185 1.550 -8.426 1.00 97.44 86 ILE A N 1
ATOM 642 C CA . ILE A 1 86 ? -2.246 2.532 -8.655 1.00 97.44 86 ILE A CA 1
ATOM 643 C C . ILE A 1 86 ? -1.848 3.502 -9.781 1.00 97.44 86 ILE A C 1
ATOM 645 O O . ILE A 1 86 ? -0.794 4.149 -9.748 1.00 97.44 86 ILE A O 1
ATOM 649 N N . GLY A 1 87 ? -2.694 3.599 -10.807 1.00 97.00 87 GLY A N 1
ATOM 650 C CA . GLY A 1 87 ? -2.482 4.479 -11.963 1.00 97.00 87 GLY A CA 1
ATOM 651 C C . GLY A 1 87 ? -1.338 4.093 -12.915 1.00 97.00 87 GLY A C 1
ATOM 652 O O . GLY A 1 87 ? -1.017 4.882 -13.809 1.00 97.00 87 GLY A O 1
ATOM 653 N N . VAL A 1 88 ? -0.704 2.924 -12.756 1.00 98.25 88 VAL A N 1
ATOM 654 C CA . VAL A 1 88 ? 0.336 2.443 -13.685 1.00 98.25 88 VAL A CA 1
ATOM 655 C C . VAL A 1 88 ? -0.250 2.210 -15.083 1.00 98.25 88 VAL A C 1
ATOM 657 O O . VAL A 1 88 ? -1.368 1.716 -15.255 1.00 98.25 88 VAL A O 1
ATOM 660 N N . ASP A 1 89 ? 0.508 2.584 -16.114 1.00 98.38 89 ASP A N 1
ATOM 661 C CA . ASP A 1 89 ? 0.133 2.335 -17.511 1.00 98.38 89 ASP A CA 1
ATOM 662 C C . ASP A 1 89 ? 0.783 1.039 -18.016 1.00 98.38 89 ASP A C 1
ATOM 664 O O . ASP A 1 89 ? 1.999 1.002 -18.226 1.00 98.38 89 ASP A O 1
ATOM 668 N N . PHE A 1 90 ? -0.037 0.003 -18.230 1.00 98.31 90 PHE A N 1
ATOM 669 C CA . PHE A 1 90 ? 0.346 -1.302 -18.785 1.00 98.31 90 PHE A CA 1
ATOM 670 C C . PHE A 1 90 ? 0.005 -1.443 -20.278 1.00 98.31 90 PHE A C 1
ATOM 672 O O . PHE A 1 90 ? 0.042 -2.542 -20.830 1.00 98.31 90 PHE A O 1
ATOM 679 N N . THR A 1 91 ? -0.328 -0.348 -20.972 1.00 98.25 91 THR A N 1
ATOM 680 C CA . THR A 1 91 ? -0.707 -0.405 -22.390 1.00 98.25 91 THR A CA 1
ATOM 681 C C . THR A 1 91 ? 0.362 -1.127 -23.218 1.00 98.25 91 THR A C 1
ATOM 683 O O . THR A 1 91 ? 1.523 -0.725 -23.251 1.00 98.25 91 THR A O 1
ATOM 686 N N . ASN A 1 92 ? -0.041 -2.170 -23.946 1.00 97.25 92 ASN A N 1
ATOM 687 C CA . ASN A 1 92 ? 0.839 -3.003 -24.777 1.00 97.25 92 ASN A CA 1
ATOM 688 C C . ASN A 1 92 ? 1.984 -3.699 -24.012 1.00 97.25 92 ASN A C 1
ATOM 690 O O . ASN A 1 92 ? 3.003 -4.013 -24.627 1.00 97.25 92 ASN A O 1
ATOM 694 N N . SER A 1 93 ? 1.860 -3.901 -22.702 1.00 97.69 93 SER A N 1
ATOM 695 C CA . SER A 1 93 ? 2.831 -4.672 -21.919 1.00 97.69 93 SER A CA 1
ATOM 696 C C . SER A 1 93 ? 2.478 -6.161 -21.917 1.00 97.69 93 SER A C 1
ATOM 698 O O . SER A 1 93 ? 1.307 -6.526 -22.026 1.00 97.69 93 SER A O 1
ATOM 700 N N . TYR A 1 94 ? 3.484 -7.023 -21.790 1.00 97.88 94 TYR A N 1
ATOM 701 C CA . TYR A 1 94 ? 3.310 -8.477 -21.734 1.00 97.88 94 TYR A CA 1
ATOM 702 C C . TYR A 1 94 ? 3.445 -8.954 -20.290 1.00 97.88 94 TYR A C 1
ATOM 704 O O . TYR A 1 94 ? 4.474 -8.720 -19.668 1.00 97.88 94 TYR A O 1
ATOM 712 N N . LEU A 1 95 ? 2.406 -9.603 -19.760 1.00 98.00 95 LEU A N 1
ATOM 713 C CA . LEU A 1 95 ? 2.299 -10.016 -18.351 1.00 98.00 95 LEU A CA 1
ATOM 714 C C . LEU A 1 95 ? 2.151 -11.539 -18.193 1.00 98.00 95 LEU A C 1
ATOM 716 O O . LEU A 1 95 ? 1.660 -12.021 -17.174 1.00 98.00 95 LEU A O 1
ATOM 720 N N . GLU A 1 96 ? 2.539 -12.322 -19.204 1.00 97.94 96 GLU A N 1
ATOM 721 C CA . GLU A 1 96 ? 2.492 -13.785 -19.116 1.00 97.94 96 GLU A CA 1
ATOM 722 C C . GLU A 1 96 ? 3.317 -14.262 -17.913 1.00 97.94 96 GLU A C 1
ATOM 724 O O . GLU A 1 96 ? 4.487 -13.918 -17.765 1.00 97.94 96 GLU A O 1
ATOM 729 N N . THR A 1 97 ? 2.696 -15.020 -17.006 1.00 97.81 97 THR A N 1
ATOM 730 C CA . THR A 1 97 ? 3.290 -15.521 -15.751 1.00 97.81 97 THR A CA 1
ATOM 731 C C . THR A 1 97 ? 3.835 -14.460 -14.785 1.00 97.81 97 THR A C 1
ATOM 733 O O . THR A 1 97 ? 4.480 -14.821 -13.802 1.00 97.81 97 THR A O 1
ATOM 736 N N . ALA A 1 98 ? 3.576 -13.168 -15.015 1.00 98.50 98 ALA A N 1
ATOM 737 C CA . ALA A 1 98 ? 3.909 -12.127 -14.048 1.00 98.50 98 ALA A CA 1
ATOM 738 C C . ALA A 1 98 ? 3.090 -12.328 -12.762 1.00 98.50 98 ALA A C 1
ATOM 740 O O . ALA A 1 98 ? 1.903 -12.663 -12.822 1.00 98.50 98 ALA A O 1
ATOM 741 N N . ASN A 1 99 ? 3.713 -12.128 -11.602 1.00 98.75 99 ASN A N 1
ATOM 742 C CA . ASN A 1 99 ? 3.042 -12.245 -10.315 1.00 98.75 99 ASN A CA 1
ATOM 743 C C . ASN A 1 99 ? 2.496 -10.888 -9.872 1.00 98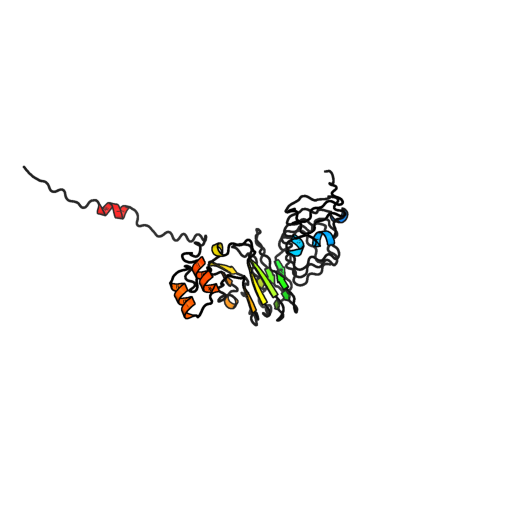.75 99 ASN A C 1
ATOM 745 O O . ASN A 1 99 ? 3.272 -9.995 -9.573 1.00 98.75 99 ASN A O 1
ATOM 749 N N . LEU A 1 100 ? 1.176 -10.736 -9.817 1.00 98.56 100 LEU A N 1
ATOM 750 C CA . LEU A 1 100 ? 0.468 -9.542 -9.338 1.00 98.56 100 LEU A CA 1
ATOM 751 C C . LEU A 1 100 ? -0.252 -9.807 -8.004 1.00 98.56 100 LEU A C 1
ATOM 753 O O . LEU A 1 100 ? -1.141 -9.050 -7.622 1.00 98.56 100 LEU A O 1
ATOM 757 N N . SER A 1 101 ? 0.079 -10.899 -7.310 1.00 98.06 101 SER A N 1
ATOM 758 C CA . SER A 1 101 ? -0.652 -11.300 -6.106 1.00 98.06 101 SER A CA 1
ATOM 759 C C . SER A 1 101 ? -0.586 -10.226 -5.016 1.00 98.06 101 SER A C 1
ATOM 761 O O . SER A 1 101 ? 0.477 -9.660 -4.775 1.00 98.06 101 SER A O 1
ATOM 763 N N . GLY A 1 102 ? -1.712 -9.929 -4.365 1.00 97.50 102 GLY A N 1
ATOM 764 C CA . GLY A 1 102 ? -1.799 -8.940 -3.283 1.00 97.50 102 GLY A CA 1
ATOM 765 C C . GLY A 1 102 ? -1.489 -7.494 -3.688 1.00 97.50 102 GLY A C 1
ATOM 766 O O . GLY A 1 102 ? -1.310 -6.650 -2.812 1.00 97.50 102 GLY A O 1
ATOM 767 N N . SER A 1 103 ? -1.367 -7.202 -4.985 1.00 98.12 103 SER A N 1
ATOM 768 C CA . SER A 1 103 ? -1.077 -5.855 -5.478 1.00 98.12 103 SER A CA 1
ATOM 769 C C . SER A 1 103 ? -2.338 -5.021 -5.636 1.00 98.12 103 SER A C 1
ATOM 771 O O . SER A 1 103 ? -3.433 -5.542 -5.842 1.00 98.12 103 SER A O 1
ATOM 773 N N . ASP A 1 104 ? -2.163 -3.704 -5.597 1.00 98.06 104 ASP A N 1
ATOM 774 C CA . ASP A 1 104 ? -3.232 -2.748 -5.852 1.00 98.06 104 ASP A CA 1
ATOM 775 C C . ASP A 1 104 ? -3.080 -2.132 -7.238 1.00 98.06 104 ASP A C 1
ATOM 777 O O . ASP A 1 104 ? -2.135 -1.379 -7.488 1.00 98.06 104 ASP A O 1
ATOM 781 N N . THR A 1 105 ? -3.993 -2.459 -8.154 1.00 98.12 105 THR A N 1
ATOM 782 C CA . THR A 1 105 ? -3.958 -1.974 -9.540 1.00 98.12 105 THR A CA 1
ATOM 783 C C . THR A 1 105 ? -5.056 -0.972 -9.870 1.00 98.12 105 THR A C 1
ATOM 785 O O . THR A 1 105 ? -5.248 -0.668 -11.054 1.00 98.12 105 THR A O 1
ATOM 788 N N . ARG A 1 106 ? -5.749 -0.408 -8.871 1.00 97.88 106 ARG A N 1
ATOM 789 C CA . ARG A 1 106 ? -6.826 0.568 -9.100 1.00 97.88 106 ARG A CA 1
ATOM 790 C C . ARG A 1 106 ? -6.379 1.715 -10.006 1.00 97.88 106 ARG A C 1
ATOM 792 O O . ARG A 1 106 ? -5.281 2.266 -9.890 1.00 97.88 106 ARG A O 1
ATOM 799 N N . GLY A 1 107 ? -7.219 2.057 -10.977 1.00 96.88 107 GLY A N 1
ATOM 800 C CA . GLY A 1 107 ? -6.953 3.125 -11.944 1.00 96.88 107 GLY A CA 1
ATOM 801 C C . GLY A 1 107 ? -5.836 2.831 -12.957 1.00 96.88 107 GLY A C 1
ATOM 802 O O . GLY A 1 107 ? -5.464 3.723 -13.727 1.00 96.88 107 GLY A O 1
ATOM 803 N N . THR A 1 108 ? -5.280 1.614 -12.996 1.00 97.38 108 THR A N 1
ATOM 804 C CA . THR A 1 108 ? -4.318 1.239 -14.043 1.00 97.38 108 THR A CA 1
ATOM 805 C C . THR A 1 108 ? -4.949 1.247 -15.432 1.00 97.38 108 THR A C 1
ATOM 807 O O . THR A 1 108 ? -6.160 1.110 -15.620 1.00 97.38 108 THR A O 1
ATOM 810 N N . LYS A 1 109 ? -4.108 1.413 -16.455 1.00 97.00 109 LYS A N 1
ATOM 811 C CA . LYS A 1 109 ? -4.544 1.427 -17.857 1.00 97.00 109 LYS A CA 1
ATOM 812 C C . LYS A 1 109 ? -4.148 0.136 -18.547 1.00 97.00 109 LYS A C 1
ATOM 814 O O . LYS A 1 109 ? -2.967 -0.198 -18.574 1.00 97.00 109 LYS A O 1
ATOM 819 N N . ARG A 1 110 ? -5.125 -0.504 -19.204 1.00 96.19 110 ARG A N 1
ATOM 820 C CA . ARG A 1 110 ? -4.911 -1.649 -20.111 1.00 96.19 110 ARG A CA 1
ATOM 821 C C . ARG A 1 110 ? -4.163 -2.811 -19.441 1.00 96.19 110 ARG A C 1
ATOM 823 O O . ARG A 1 110 ? -3.297 -3.419 -20.060 1.00 96.19 110 ARG A O 1
ATOM 830 N N . LEU A 1 111 ? -4.501 -3.092 -18.183 1.00 96.44 111 LEU A N 1
ATOM 831 C CA . LEU A 1 111 ? -4.017 -4.271 -17.480 1.00 96.44 111 LEU A CA 1
ATOM 832 C C . LEU A 1 111 ? -4.745 -5.516 -18.010 1.00 96.44 111 LEU A C 1
ATOM 834 O O . LEU A 1 111 ? -5.957 -5.633 -17.857 1.00 96.44 111 LEU A O 1
ATOM 838 N N . GLU A 1 112 ? -4.002 -6.434 -18.622 1.00 94.00 112 GLU A N 1
ATOM 839 C CA . GLU A 1 112 ? -4.503 -7.730 -19.088 1.00 94.00 112 GLU A CA 1
ATOM 840 C C . GLU A 1 112 ? -3.984 -8.825 -18.151 1.00 94.00 112 GLU A C 1
ATOM 842 O O . GLU A 1 112 ? -2.789 -9.119 -18.130 1.00 94.00 112 GLU A O 1
ATOM 847 N N . THR A 1 113 ? -4.873 -9.427 -17.361 1.00 93.88 113 THR A N 1
ATOM 848 C CA . THR A 1 113 ? -4.492 -10.373 -16.297 1.00 93.88 113 THR A CA 1
ATOM 849 C C . THR A 1 113 ? -4.679 -11.844 -16.657 1.00 93.88 113 THR A C 1
ATOM 851 O O . THR A 1 113 ? -4.310 -12.706 -15.868 1.00 93.88 113 THR A O 1
ATOM 854 N N . SER A 1 114 ? -5.209 -12.160 -17.845 1.00 94.25 114 SER A N 1
ATOM 855 C CA . SER A 1 114 ? -5.621 -13.527 -18.231 1.00 94.25 114 SER A CA 1
ATOM 856 C C . SER A 1 114 ? -4.540 -14.611 -18.100 1.00 94.25 114 SER A C 1
ATOM 858 O O . SER A 1 114 ? -4.863 -15.791 -17.978 1.00 94.25 114 SER A O 1
ATOM 860 N N . THR A 1 115 ? -3.266 -14.221 -18.125 1.00 95.19 115 THR A N 1
ATOM 861 C CA . THR A 1 115 ? -2.099 -15.108 -18.017 1.00 95.19 115 THR A CA 1
ATOM 862 C C . THR A 1 115 ? -1.197 -14.785 -16.822 1.00 95.19 115 THR A C 1
ATOM 864 O O . THR A 1 115 ? -0.128 -15.382 -16.697 1.00 95.19 115 THR A O 1
ATOM 867 N N . ALA A 1 116 ? -1.577 -13.814 -15.992 1.00 97.75 116 ALA A N 1
ATOM 868 C CA . ALA A 1 116 ? -0.837 -13.413 -14.800 1.00 97.75 116 ALA A CA 1
ATOM 869 C C . ALA A 1 116 ? -1.301 -14.217 -13.574 1.00 97.75 116 ALA A C 1
ATOM 871 O O . ALA A 1 116 ? -2.373 -14.821 -13.575 1.00 97.75 116 ALA A O 1
ATOM 872 N N . ILE A 1 117 ? -0.496 -14.217 -12.514 1.00 98.25 117 ILE A N 1
ATOM 873 C CA . ILE A 1 117 ? -0.882 -14.757 -11.205 1.00 98.25 117 ILE A CA 1
ATOM 874 C C . ILE A 1 117 ? -1.523 -13.613 -10.414 1.00 98.25 117 ILE A C 1
ATOM 876 O O . ILE A 1 117 ? -0.890 -12.575 -10.239 1.00 98.25 117 ILE A O 1
ATOM 880 N N . THR A 1 118 ? -2.768 -13.774 -9.959 1.00 97.75 118 THR A N 1
ATOM 881 C CA . THR A 1 118 ? -3.588 -12.663 -9.432 1.00 97.75 118 THR A CA 1
ATOM 882 C C . THR A 1 118 ? -4.255 -12.953 -8.088 1.00 97.75 118 THR A C 1
ATOM 884 O O . THR A 1 118 ? -5.318 -12.410 -7.793 1.00 97.75 118 THR A O 1
ATOM 887 N N . THR A 1 119 ? -3.677 -13.826 -7.265 1.00 97.25 119 THR A N 1
ATOM 888 C CA . THR A 1 119 ? -4.232 -14.133 -5.937 1.00 97.25 119 THR A CA 1
ATOM 889 C C . THR A 1 119 ? -4.332 -12.855 -5.100 1.00 97.25 119 THR A C 1
ATOM 891 O O . THR A 1 119 ? -3.334 -12.160 -4.946 1.00 97.25 119 THR A O 1
ATOM 894 N N . ASN A 1 120 ? -5.508 -12.527 -4.557 1.00 97.94 120 ASN A N 1
ATOM 895 C CA . ASN A 1 120 ? -5.753 -11.297 -3.781 1.00 97.94 120 ASN A CA 1
ATOM 896 C C . ASN A 1 120 ? -5.427 -9.981 -4.527 1.00 97.94 120 ASN A C 1
ATOM 898 O O . ASN A 1 120 ? -5.143 -8.967 -3.895 1.00 97.94 120 ASN A O 1
ATOM 902 N N . LEU A 1 121 ? -5.408 -9.984 -5.864 1.00 98.19 121 LEU A N 1
ATOM 903 C CA . LEU A 1 121 ? -5.218 -8.766 -6.655 1.00 98.19 121 LEU A CA 1
ATOM 904 C C . LEU A 1 121 ? -6.428 -7.835 -6.488 1.00 98.19 121 LEU A C 1
ATOM 906 O O . LEU A 1 121 ? -7.559 -8.254 -6.732 1.00 98.19 121 LEU A O 1
ATOM 910 N N . ILE A 1 122 ? -6.182 -6.562 -6.172 1.00 98.44 122 ILE A N 1
ATOM 911 C CA . ILE A 1 122 ? -7.187 -5.504 -6.326 1.00 98.44 122 ILE A CA 1
ATOM 912 C C . ILE A 1 122 ? -7.132 -5.030 -7.774 1.00 98.44 122 ILE A C 1
ATOM 914 O O . ILE A 1 122 ? -6.125 -4.467 -8.220 1.00 98.44 122 ILE A O 1
ATOM 918 N N . HIS A 1 123 ? -8.203 -5.295 -8.515 1.00 98.00 123 HIS A N 1
ATOM 919 C CA . HIS A 1 123 ? -8.322 -5.010 -9.939 1.00 98.00 123 HIS A CA 1
ATOM 920 C C . HIS A 1 123 ? -8.391 -3.501 -10.236 1.00 98.00 123 HIS A C 1
ATOM 922 O O . HIS A 1 123 ? -8.592 -2.681 -9.335 1.00 98.00 123 HIS A O 1
ATOM 928 N N . PRO A 1 124 ? -8.232 -3.094 -11.513 1.00 97.69 124 PRO A N 1
ATOM 929 C CA . PRO A 1 124 ? -8.232 -1.682 -11.891 1.00 97.69 124 PRO A CA 1
ATOM 930 C C . PRO A 1 124 ? -9.501 -0.911 -11.532 1.00 97.69 124 PRO A C 1
ATOM 932 O O . PRO A 1 124 ? -9.453 0.311 -11.397 1.00 97.69 124 PRO A O 1
ATOM 935 N N . ASP A 1 125 ? -10.612 -1.616 -11.385 1.00 96.88 125 ASP A N 1
ATOM 936 C CA . ASP A 1 125 ? -11.930 -1.121 -11.001 1.00 96.88 125 ASP A CA 1
ATOM 937 C C . ASP A 1 125 ? -12.247 -1.305 -9.507 1.00 96.88 125 ASP A C 1
ATOM 939 O O . ASP A 1 125 ? -13.350 -0.967 -9.091 1.00 96.88 125 ASP A O 1
ATOM 943 N N . GLY A 1 126 ? -11.291 -1.793 -8.708 1.00 97.38 126 GLY A N 1
ATOM 944 C CA . GLY A 1 126 ? -11.427 -1.956 -7.260 1.00 97.38 126 GLY A CA 1
ATOM 945 C C . GLY A 1 126 ? -11.930 -3.321 -6.806 1.00 97.38 126 GLY A C 1
ATOM 946 O O . GLY A 1 126 ? -11.891 -3.614 -5.612 1.00 97.38 126 GLY A O 1
ATOM 947 N N . TYR A 1 127 ? -12.349 -4.186 -7.728 1.00 98.00 127 TYR A N 1
ATOM 948 C CA . TYR A 1 127 ? -12.842 -5.508 -7.363 1.00 98.00 127 TYR A CA 1
ATOM 949 C C . TYR A 1 127 ? -11.707 -6.450 -6.956 1.00 98.00 127 TYR A C 1
ATOM 951 O O . TYR A 1 127 ? -10.601 -6.411 -7.497 1.00 98.00 127 TYR A O 1
ATOM 959 N N . VAL A 1 128 ? -11.992 -7.317 -5.995 1.00 97.81 128 VAL A N 1
ATOM 960 C CA . VAL A 1 128 ? -11.135 -8.409 -5.543 1.00 97.81 128 VAL A CA 1
ATOM 961 C C . VAL A 1 128 ? -11.998 -9.662 -5.568 1.00 97.81 128 VAL A C 1
ATOM 963 O O . VAL A 1 128 ? -12.987 -9.728 -4.841 1.00 97.81 128 VAL A O 1
ATOM 966 N N . ALA A 1 129 ? -11.618 -10.663 -6.369 1.00 94.56 129 ALA A N 1
ATOM 967 C CA . ALA A 1 129 ? -12.385 -11.908 -6.459 1.00 94.56 129 ALA A CA 1
ATOM 968 C C . ALA A 1 129 ? -12.571 -12.539 -5.069 1.00 94.56 129 ALA A C 1
ATOM 970 O O . ALA A 1 129 ? -13.685 -12.787 -4.645 1.00 94.56 129 ALA A O 1
ATOM 971 N N . GLY A 1 130 ? -11.491 -12.673 -4.298 1.00 94.56 130 GLY A N 1
ATOM 972 C CA . GLY A 1 130 ? -11.537 -13.044 -2.885 1.00 94.56 130 GLY A CA 1
ATOM 973 C C . GLY A 1 130 ? -10.282 -12.569 -2.164 1.00 94.56 130 GLY A C 1
ATOM 974 O O . GLY A 1 130 ? -9.233 -12.389 -2.791 1.00 94.56 130 GLY A O 1
ATOM 975 N N . LEU A 1 131 ? -10.399 -12.347 -0.857 1.00 97.12 131 LEU A N 1
ATOM 976 C CA . LEU A 1 131 ? -9.315 -11.860 -0.008 1.00 97.12 131 LEU A CA 1
ATOM 977 C C . LEU A 1 131 ? -8.926 -12.934 1.014 1.00 97.12 131 LEU A C 1
ATOM 979 O O . LEU A 1 131 ? -9.437 -12.976 2.133 1.00 97.12 131 LEU A O 1
ATOM 983 N N . HIS A 1 132 ? -8.014 -13.819 0.623 1.00 98.00 132 HIS A N 1
ATOM 984 C CA . HIS A 1 132 ? -7.612 -14.974 1.424 1.00 98.00 132 HIS A CA 1
ATOM 985 C C . HIS A 1 132 ? -6.128 -14.899 1.767 1.00 98.00 132 HIS A C 1
ATOM 987 O O . HIS A 1 132 ? -5.276 -15.132 0.908 1.00 98.00 132 HIS A O 1
ATOM 993 N N . LEU A 1 133 ? -5.814 -14.584 3.024 1.00 98.12 133 LEU A N 1
ATOM 994 C CA . LEU A 1 133 ? -4.434 -14.502 3.498 1.00 98.12 133 LEU A CA 1
ATOM 995 C C . LEU A 1 133 ? -4.036 -15.815 4.175 1.00 98.12 133 LEU A C 1
ATOM 997 O O . LEU A 1 133 ? -4.591 -16.195 5.212 1.00 98.12 133 LEU A O 1
ATOM 1001 N N . ALA A 1 134 ? -3.078 -16.522 3.576 1.00 97.62 134 ALA A N 1
ATOM 1002 C CA . ALA A 1 134 ? -2.533 -17.755 4.124 1.00 97.62 134 ALA A CA 1
ATOM 1003 C C . ALA A 1 134 ? -1.639 -17.475 5.345 1.00 97.62 134 ALA A C 1
ATOM 1005 O O . ALA A 1 134 ? -1.478 -16.337 5.786 1.00 97.62 134 ALA A O 1
ATOM 1006 N N . ALA A 1 135 ? -1.092 -18.533 5.946 1.00 97.75 135 ALA A N 1
ATOM 1007 C CA . ALA A 1 135 ? -0.123 -18.387 7.029 1.00 97.75 135 ALA A CA 1
ATOM 1008 C C . ALA A 1 135 ? 1.052 -17.512 6.577 1.00 97.75 135 ALA A C 1
ATOM 1010 O O . ALA A 1 135 ? 1.633 -17.764 5.524 1.00 97.75 135 ALA A O 1
ATOM 1011 N N . ASP A 1 136 ? 1.377 -16.514 7.396 1.00 96.56 136 ASP A N 1
ATOM 1012 C CA . ASP A 1 136 ? 2.502 -15.588 7.226 1.00 96.56 136 ASP A CA 1
ATOM 1013 C C . ASP A 1 136 ? 2.388 -14.630 6.020 1.00 96.56 136 ASP A C 1
ATOM 1015 O O . ASP A 1 136 ? 3.316 -13.864 5.744 1.00 96.56 136 ASP A O 1
ATOM 1019 N N . ASP A 1 137 ? 1.240 -14.612 5.333 1.00 96.94 137 ASP A N 1
ATOM 1020 C CA . ASP A 1 137 ? 0.960 -13.624 4.293 1.00 96.94 137 ASP A CA 1
ATOM 1021 C C . ASP A 1 137 ? 0.766 -12.236 4.911 1.00 96.94 137 ASP A C 1
ATOM 1023 O O . ASP A 1 137 ? 0.072 -12.064 5.914 1.00 96.94 137 ASP A O 1
ATOM 1027 N N . THR A 1 138 ? 1.329 -11.217 4.264 1.00 96.81 138 THR A N 1
ATOM 1028 C CA . THR A 1 138 ? 1.050 -9.813 4.580 1.00 96.81 138 THR A CA 1
ATOM 1029 C C . THR A 1 138 ? 0.457 -9.125 3.362 1.00 96.81 138 THR A C 1
ATOM 1031 O O . THR A 1 138 ? 1.088 -9.066 2.304 1.00 96.81 138 THR A O 1
ATOM 1034 N N . MET A 1 139 ? -0.734 -8.552 3.510 1.00 96.38 139 MET A N 1
ATOM 1035 C CA . MET A 1 139 ? -1.326 -7.690 2.492 1.00 96.38 139 MET A CA 1
ATOM 1036 C C . MET A 1 139 ? -1.377 -6.256 2.993 1.00 96.38 139 MET A C 1
ATOM 1038 O O . MET A 1 139 ? -1.959 -5.974 4.037 1.00 96.38 139 MET A O 1
ATOM 1042 N N . ARG A 1 140 ? -0.767 -5.348 2.228 1.00 95.56 140 ARG A N 1
ATOM 1043 C CA . ARG A 1 140 ? -0.881 -3.909 2.456 1.00 95.56 140 ARG A CA 1
ATOM 1044 C C . ARG A 1 140 ? -2.019 -3.356 1.609 1.00 95.56 140 ARG A C 1
ATOM 1046 O O . ARG A 1 140 ? -1.999 -3.520 0.391 1.00 95.56 140 ARG A O 1
ATOM 1053 N N . LEU A 1 141 ? -2.954 -2.660 2.241 1.00 94.75 141 LEU A N 1
ATOM 1054 C CA . LEU A 1 141 ? -3.909 -1.807 1.546 1.00 94.75 141 LEU A CA 1
ATOM 1055 C C . LEU A 1 141 ? -3.296 -0.426 1.369 1.00 94.75 141 LEU A C 1
ATOM 1057 O O . LEU A 1 141 ? -2.695 0.131 2.292 1.00 94.75 141 LEU A O 1
ATOM 1061 N N . TRP A 1 142 ? -3.436 0.101 0.163 1.00 93.00 142 TRP A N 1
ATOM 1062 C CA . TRP A 1 142 ? -2.914 1.405 -0.203 1.00 93.00 142 TRP A CA 1
ATOM 1063 C C . TRP A 1 142 ? -4.038 2.414 -0.240 1.00 93.00 142 TRP A C 1
ATOM 1065 O O . TRP A 1 142 ? -5.147 2.101 -0.667 1.00 93.00 142 TRP A O 1
ATOM 1075 N N . ASP A 1 143 ? -3.753 3.630 0.191 1.00 90.25 143 ASP A N 1
ATOM 1076 C CA . ASP A 1 143 ? -4.713 4.710 0.080 1.00 90.25 143 ASP A CA 1
ATOM 1077 C C . ASP A 1 143 ? -4.892 5.140 -1.389 1.00 90.25 143 ASP A C 1
ATOM 1079 O O . ASP A 1 143 ? -3.939 5.130 -2.181 1.00 90.25 143 ASP A O 1
ATOM 1083 N N . TYR A 1 144 ? -6.122 5.475 -1.778 1.00 91.50 144 TYR A N 1
ATOM 1084 C CA . TYR A 1 144 ? -6.465 5.848 -3.150 1.00 91.50 144 TYR A CA 1
ATOM 1085 C C . TYR A 1 144 ? -6.974 7.283 -3.207 1.00 91.50 144 TYR A C 1
ATOM 1087 O O . TYR A 1 144 ? -8.160 7.569 -3.081 1.00 91.50 144 TYR A O 1
ATOM 1095 N N . ASN A 1 145 ? -6.050 8.191 -3.514 1.00 86.56 145 ASN A N 1
ATOM 1096 C CA . ASN A 1 145 ? -6.308 9.633 -3.491 1.00 86.56 145 ASN A CA 1
ATOM 1097 C C . ASN A 1 145 ? -6.510 10.221 -4.895 1.00 86.56 145 ASN A C 1
ATOM 1099 O O . ASN A 1 145 ? -6.106 11.350 -5.180 1.00 86.56 145 ASN A O 1
ATOM 1103 N N . GLN A 1 146 ? -7.097 9.447 -5.817 1.00 87.69 146 GLN A N 1
ATOM 1104 C CA . GLN A 1 146 ? -7.422 9.924 -7.167 1.00 87.69 146 GLN A CA 1
ATOM 1105 C C . GLN A 1 146 ? -8.924 10.146 -7.351 1.00 87.69 146 GLN A C 1
ATOM 1107 O O . GLN A 1 146 ? -9.757 9.548 -6.680 1.00 87.69 146 GLN A O 1
ATOM 1112 N N . THR A 1 147 ? -9.278 11.008 -8.307 1.00 86.69 147 THR A N 1
ATOM 1113 C CA . THR A 1 147 ? -10.670 11.281 -8.686 1.00 86.69 147 THR A CA 1
ATOM 1114 C C . THR A 1 147 ? -10.976 10.698 -10.073 1.00 86.69 147 THR A C 1
ATOM 1116 O O . THR A 1 147 ? -10.238 10.998 -11.019 1.00 86.69 147 THR A O 1
ATOM 1119 N N . PRO A 1 148 ? -12.081 9.946 -10.248 1.00 89.19 148 PRO A N 1
ATOM 1120 C CA . PRO A 1 148 ? -13.020 9.504 -9.207 1.00 89.19 148 PRO A CA 1
ATOM 1121 C C . PRO A 1 148 ? -12.377 8.493 -8.247 1.00 89.19 148 PRO A C 1
ATOM 1123 O O . PRO A 1 148 ? -11.449 7.796 -8.659 1.00 89.19 148 PRO A O 1
ATOM 1126 N N . SER A 1 149 ? -12.883 8.429 -7.006 1.00 90.62 149 SER A N 1
ATOM 1127 C CA . SER A 1 149 ? -12.510 7.367 -6.059 1.00 90.62 149 SER A CA 1
ATOM 1128 C C . SER A 1 149 ? -12.827 6.002 -6.665 1.00 90.62 149 SER A C 1
ATOM 1130 O O . SER A 1 149 ? -13.780 5.871 -7.442 1.00 90.62 149 SER A O 1
ATOM 1132 N N . ILE A 1 150 ? -12.017 5.009 -6.321 1.00 94.06 150 ILE A N 1
ATOM 1133 C CA . ILE A 1 150 ? -12.246 3.609 -6.653 1.00 94.06 150 ILE A CA 1
ATOM 1134 C C . ILE A 1 150 ? -12.162 2.846 -5.340 1.00 94.06 150 ILE A C 1
ATOM 1136 O O . ILE A 1 150 ? -11.070 2.617 -4.816 1.00 94.06 150 ILE A O 1
ATOM 1140 N N . ASP A 1 151 ? -13.320 2.478 -4.813 1.00 93.00 151 ASP A N 1
ATOM 1141 C CA . ASP A 1 151 ? -13.409 1.733 -3.563 1.00 93.00 151 ASP A CA 1
ATOM 1142 C C . ASP A 1 151 ? -12.987 0.275 -3.788 1.00 93.00 151 ASP A C 1
ATOM 1144 O O . ASP A 1 151 ? -12.978 -0.210 -4.922 1.00 93.00 151 ASP A O 1
ATOM 1148 N N . ILE A 1 152 ? -12.620 -0.431 -2.719 1.00 97.62 152 ILE A N 1
ATOM 1149 C CA . ILE A 1 152 ? -12.273 -1.852 -2.815 1.00 97.62 152 ILE A CA 1
ATOM 1150 C C . ILE A 1 152 ? -13.538 -2.672 -2.557 1.00 97.62 152 ILE A C 1
ATOM 1152 O O . ILE A 1 152 ? -14.218 -2.429 -1.562 1.00 97.62 152 ILE A O 1
ATOM 1156 N N . MET A 1 153 ? -13.847 -3.636 -3.427 1.00 98.25 153 MET A N 1
ATOM 1157 C CA . MET A 1 153 ? -15.024 -4.507 -3.316 1.00 98.25 153 MET A CA 1
ATOM 1158 C C . MET A 1 153 ? -14.616 -5.982 -3.359 1.00 98.25 153 MET A C 1
ATOM 1160 O O . MET A 1 153 ? -14.084 -6.442 -4.367 1.00 98.25 153 MET A O 1
ATOM 1164 N N . VAL A 1 154 ? -14.876 -6.729 -2.287 1.00 98.56 154 VAL A N 1
ATOM 1165 C CA . VAL A 1 154 ? -14.602 -8.173 -2.193 1.00 98.56 154 VAL A CA 1
ATOM 1166 C C . VAL A 1 154 ? -15.833 -8.972 -2.638 1.00 98.56 154 VAL A C 1
ATOM 1168 O O . VAL A 1 154 ? -16.926 -8.733 -2.125 1.00 98.56 154 VAL A O 1
ATOM 1171 N N . GLU A 1 155 ? -15.670 -9.917 -3.572 1.00 97.94 155 GLU A N 1
ATOM 1172 C CA . GLU A 1 155 ? -16.800 -10.608 -4.229 1.00 97.94 155 GLU A CA 1
ATOM 1173 C C . GLU A 1 155 ? -17.140 -12.003 -3.687 1.00 97.94 155 GLU A C 1
ATOM 1175 O O . GLU A 1 155 ? -18.319 -12.312 -3.544 1.00 97.94 155 GLU A O 1
ATOM 1180 N N . ASP A 1 156 ? -16.148 -12.849 -3.399 1.00 96.62 156 ASP A N 1
ATOM 1181 C CA . ASP A 1 156 ? -16.378 -14.261 -3.045 1.00 96.62 156 ASP A CA 1
ATOM 1182 C C . ASP A 1 156 ? -16.275 -14.516 -1.534 1.00 96.62 156 ASP A C 1
ATOM 1184 O O . ASP A 1 156 ? -16.939 -15.404 -0.999 1.00 96.62 156 ASP A O 1
ATOM 1188 N N . GLY A 1 157 ? -15.435 -13.750 -0.834 1.00 97.81 157 GLY A N 1
ATOM 1189 C CA . GLY A 1 157 ? -15.245 -13.859 0.610 1.00 97.81 157 GLY A CA 1
ATOM 1190 C C . GLY A 1 157 ? -13.892 -13.344 1.090 1.00 97.81 157 GLY A C 1
ATOM 1191 O O . GLY A 1 157 ? -12.975 -13.081 0.306 1.00 97.81 157 GLY A O 1
ATOM 1192 N N . MET A 1 158 ? -13.764 -13.225 2.409 1.00 98.44 158 MET A N 1
ATOM 1193 C CA . MET A 1 158 ? -12.536 -12.819 3.087 1.00 98.44 158 MET A CA 1
ATOM 1194 C C . MET A 1 158 ? -12.190 -13.813 4.191 1.00 98.44 158 MET A C 1
ATOM 1196 O O . MET A 1 158 ? -13.038 -14.173 5.004 1.00 98.44 158 MET A O 1
ATOM 1200 N N . SER A 1 159 ? -10.935 -14.253 4.245 1.00 98.50 159 SER A N 1
ATOM 1201 C CA . SER A 1 159 ? -10.454 -15.123 5.320 1.00 98.50 159 SER A CA 1
ATOM 1202 C C . SER A 1 159 ? -8.997 -14.848 5.651 1.00 98.50 159 SER A C 1
ATOM 1204 O O . SER A 1 159 ? -8.141 -14.885 4.763 1.00 98.50 159 SER A O 1
ATOM 1206 N N . LEU A 1 160 ? -8.708 -14.652 6.932 1.00 98.62 160 LEU A N 1
ATOM 1207 C CA . LEU A 1 160 ? -7.352 -14.482 7.435 1.00 98.62 160 LEU A CA 1
ATOM 1208 C C . LEU A 1 160 ? -6.918 -15.717 8.217 1.00 98.62 160 LEU A C 1
ATOM 1210 O O . LEU A 1 160 ? -7.710 -16.350 8.915 1.00 98.62 160 LEU A O 1
ATOM 1214 N N . SER A 1 161 ? -5.641 -16.066 8.107 1.00 98.50 161 SER A N 1
ATOM 1215 C CA . SER A 1 161 ? -5.017 -17.024 9.012 1.00 98.50 161 SER A CA 1
ATOM 1216 C C . SER A 1 161 ? -4.541 -16.325 10.291 1.00 98.50 161 SER A C 1
ATOM 1218 O O . SER A 1 161 ? -4.251 -15.129 10.284 1.00 98.50 161 SER A O 1
ATOM 1220 N N . ALA A 1 162 ? -4.366 -17.088 11.373 1.00 98.06 162 ALA A N 1
ATOM 1221 C CA . ALA A 1 162 ? -3.909 -16.564 12.664 1.00 98.06 162 ALA A CA 1
ATOM 1222 C C . ALA A 1 162 ? -2.504 -15.922 12.643 1.00 98.06 162 ALA A C 1
ATOM 1224 O O . ALA A 1 162 ? -2.138 -15.218 13.580 1.00 98.06 162 ALA A O 1
ATOM 1225 N N . THR A 1 163 ? -1.694 -16.169 11.604 1.00 98.06 163 THR A N 1
ATOM 1226 C CA . THR A 1 163 ? -0.367 -15.541 11.436 1.00 98.06 163 THR A CA 1
ATOM 1227 C C . THR A 1 163 ? -0.293 -14.597 10.240 1.00 98.06 163 THR A C 1
ATOM 1229 O O . THR A 1 163 ? 0.777 -14.075 9.941 1.00 98.06 163 THR A O 1
ATOM 1232 N N . SER A 1 164 ? -1.416 -14.371 9.555 1.00 98.56 164 SER A N 1
ATOM 1233 C CA . SER A 1 164 ? -1.488 -13.382 8.484 1.00 98.56 164 SER A CA 1
ATOM 1234 C C . SER A 1 164 ? -1.626 -11.966 9.029 1.00 98.56 164 SER A C 1
ATOM 1236 O O . SER A 1 164 ? -2.090 -11.755 10.155 1.00 98.56 164 SER A O 1
ATOM 1238 N N . THR A 1 165 ? -1.265 -10.999 8.192 1.00 98.62 165 THR A N 1
ATOM 1239 C CA . THR A 1 165 ? -1.342 -9.579 8.509 1.00 98.62 165 THR A CA 1
ATOM 1240 C C . THR A 1 165 ? -2.073 -8.818 7.412 1.00 98.62 165 THR A C 1
ATOM 1242 O O . THR A 1 165 ? -1.653 -8.815 6.252 1.00 98.62 165 THR A O 1
ATOM 1245 N N . LEU A 1 166 ? -3.120 -8.093 7.798 1.00 98.31 166 LEU A N 1
ATOM 1246 C CA . LEU A 1 166 ? -3.697 -7.026 6.991 1.00 98.31 166 LEU A CA 1
ATOM 1247 C C . LEU A 1 166 ? -3.144 -5.690 7.492 1.00 98.31 166 LEU A C 1
ATOM 1249 O O . LEU A 1 166 ? -3.359 -5.308 8.639 1.00 98.31 166 LEU A O 1
ATOM 1253 N N . ARG A 1 167 ? -2.407 -4.989 6.634 1.00 97.75 167 ARG A N 1
ATOM 1254 C CA . ARG A 1 167 ? -1.716 -3.741 6.966 1.00 97.75 167 ARG A CA 1
ATOM 1255 C C . ARG A 1 167 ? -2.347 -2.568 6.238 1.00 97.75 167 ARG A C 1
ATOM 1257 O O . ARG A 1 167 ? -2.401 -2.556 5.011 1.00 97.75 167 ARG A O 1
ATOM 1264 N N . LEU A 1 168 ? -2.727 -1.545 6.985 1.00 95.50 168 LEU A N 1
ATOM 1265 C CA . LEU A 1 168 ? -3.137 -0.249 6.470 1.00 95.50 168 LEU A CA 1
ATOM 1266 C C . LEU A 1 168 ? -2.071 0.764 6.884 1.00 95.50 168 LEU A C 1
ATOM 1268 O O . LEU A 1 168 ? -1.685 0.831 8.051 1.00 95.50 168 LEU A O 1
ATOM 1272 N N . VAL A 1 169 ? -1.555 1.508 5.910 1.00 91.12 169 VAL A N 1
ATOM 1273 C CA . VAL A 1 169 ? -0.596 2.589 6.154 1.00 91.12 169 VAL A CA 1
ATOM 1274 C C . VAL A 1 169 ? -1.253 3.884 5.708 1.00 91.12 169 VAL A C 1
ATOM 1276 O O . VAL A 1 169 ? -1.467 4.070 4.511 1.00 91.12 169 VAL A O 1
ATOM 1279 N N . PHE A 1 170 ? -1.601 4.740 6.663 1.00 88.19 170 PHE A N 1
ATOM 1280 C CA . PHE A 1 170 ? -2.211 6.037 6.395 1.00 88.19 170 PHE A CA 1
ATOM 1281 C C . PHE A 1 170 ? -1.115 7.028 5.998 1.00 88.19 170 PHE A C 1
ATOM 1283 O O . PHE A 1 170 ? -0.126 7.188 6.717 1.00 88.19 170 PHE A O 1
ATOM 1290 N N . GLU A 1 171 ? -1.283 7.653 4.836 1.00 80.56 171 GLU A N 1
ATOM 1291 C CA . GLU A 1 171 ? -0.331 8.611 4.255 1.00 80.56 171 GLU A CA 1
ATOM 1292 C C . GLU A 1 171 ? -0.877 10.055 4.279 1.00 80.56 171 GLU A C 1
ATOM 1294 O O . GLU A 1 171 ? -0.118 10.987 4.024 1.00 80.56 171 GLU A O 1
ATOM 1299 N N . ASP A 1 172 ? -2.168 10.244 4.589 1.00 76.00 172 ASP A N 1
ATOM 1300 C CA . ASP A 1 172 ? -2.864 11.539 4.609 1.00 76.00 172 ASP A CA 1
ATOM 1301 C C . ASP A 1 172 ? -4.091 11.516 5.555 1.00 76.00 172 ASP A C 1
ATOM 1303 O O . ASP A 1 172 ? -4.364 10.506 6.212 1.00 76.00 172 ASP A O 1
ATOM 1307 N N . ASP A 1 173 ? -4.820 12.633 5.640 1.00 69.19 173 ASP A N 1
ATOM 1308 C CA . ASP A 1 173 ? -6.000 12.825 6.498 1.00 69.19 173 ASP A CA 1
ATOM 1309 C C . ASP A 1 173 ? -7.284 12.142 6.017 1.00 69.19 173 ASP A C 1
ATOM 1311 O O . ASP A 1 173 ? -8.170 11.848 6.825 1.00 69.19 173 ASP A O 1
ATOM 1315 N N . ALA A 1 174 ? -7.371 11.848 4.725 1.00 77.12 174 ALA A N 1
ATOM 1316 C CA . ALA A 1 174 ? -8.483 11.148 4.112 1.00 77.12 174 ALA A CA 1
ATOM 1317 C C . ALA A 1 174 ? -8.079 9.713 3.762 1.00 77.12 174 ALA A C 1
ATOM 1319 O O . ALA A 1 174 ? -7.105 9.505 3.056 1.00 77.12 174 ALA A O 1
ATOM 1320 N N . TRP A 1 175 ? -8.861 8.724 4.206 1.00 85.12 175 TRP A N 1
ATOM 1321 C CA . TRP A 1 175 ? -8.725 7.335 3.758 1.00 85.12 175 TRP A CA 1
ATOM 1322 C C . TRP A 1 175 ? -9.763 7.023 2.682 1.00 85.12 175 TRP A C 1
ATOM 1324 O O . TRP A 1 175 ? -10.963 6.981 2.960 1.00 85.12 175 TRP A O 1
ATOM 1334 N N . GLY A 1 176 ? -9.296 6.800 1.454 1.00 85.69 176 GLY A N 1
ATOM 1335 C CA . GLY A 1 176 ? -10.112 6.524 0.267 1.00 85.69 176 GLY A CA 1
ATOM 1336 C C . GLY A 1 176 ? -10.214 5.042 -0.102 1.00 85.69 176 GLY A C 1
ATOM 1337 O O . GLY A 1 176 ? -10.536 4.710 -1.240 1.00 85.69 176 GLY A O 1
ATOM 1338 N N . SER A 1 177 ? -9.890 4.138 0.825 1.00 92.94 177 SER A N 1
ATOM 1339 C CA . SER A 1 177 ? -9.711 2.708 0.532 1.00 92.94 177 SER A CA 1
ATOM 1340 C C . SER A 1 177 ? -10.482 1.796 1.478 1.00 92.94 177 SER A C 1
ATOM 1342 O O . SER A 1 177 ? -9.966 0.771 1.925 1.00 92.94 177 SER A O 1
ATOM 1344 N N . THR A 1 178 ? -11.719 2.165 1.804 1.00 95.19 178 THR A N 1
ATOM 1345 C CA . THR A 1 178 ? -12.631 1.289 2.547 1.00 95.19 178 THR A CA 1
ATOM 1346 C C . THR A 1 178 ? -12.784 -0.057 1.830 1.00 95.19 178 THR A C 1
ATOM 1348 O O . THR A 1 178 ? -13.007 -0.108 0.617 1.00 95.19 178 THR A O 1
ATOM 1351 N N . LEU A 1 179 ? -12.652 -1.148 2.587 1.00 97.25 179 LEU A N 1
ATOM 1352 C CA . LEU A 1 179 ? -12.973 -2.501 2.140 1.00 97.25 179 LEU A CA 1
ATOM 1353 C C . LEU A 1 179 ? -14.480 -2.724 2.225 1.00 97.25 179 LEU A C 1
ATOM 1355 O O . LEU A 1 179 ? -15.036 -2.808 3.317 1.00 97.25 179 LEU A O 1
ATOM 1359 N N . ASN A 1 180 ? -15.122 -2.842 1.072 1.00 98.12 180 ASN A N 1
ATOM 1360 C CA . ASN A 1 180 ? -16.534 -3.170 0.941 1.00 98.12 180 ASN A CA 1
ATOM 1361 C C . ASN A 1 180 ? -16.686 -4.643 0.571 1.00 98.12 180 ASN A C 1
ATOM 1363 O O . ASN A 1 180 ? -15.777 -5.261 0.007 1.00 98.12 180 ASN A O 1
ATOM 1367 N N . PHE A 1 181 ? -17.864 -5.188 0.844 1.00 98.44 181 PHE A N 1
ATOM 1368 C CA . PHE A 1 181 ? -18.166 -6.592 0.615 1.00 98.44 181 PHE A CA 1
ATOM 1369 C C . PHE A 1 181 ? -19.471 -6.729 -0.161 1.00 98.44 181 PHE A C 1
ATOM 1371 O O . PHE A 1 181 ? -20.438 -6.005 0.084 1.00 98.44 181 PHE A O 1
ATOM 1378 N N . VAL A 1 182 ? -19.510 -7.677 -1.095 1.00 98.25 182 VAL A N 1
ATOM 1379 C CA . VAL A 1 182 ? -20.775 -8.106 -1.693 1.00 98.25 182 VAL A CA 1
ATOM 1380 C C . VAL A 1 182 ? -21.667 -8.695 -0.594 1.00 98.25 182 VAL A C 1
ATOM 1382 O O . VAL A 1 182 ? -21.201 -9.405 0.294 1.00 98.25 182 VAL A O 1
ATOM 1385 N N . GLU A 1 183 ? -22.964 -8.389 -0.638 1.00 98.19 183 GLU A N 1
ATOM 1386 C CA . GLU A 1 183 ? -23.920 -8.839 0.378 1.00 98.19 183 GLU A CA 1
ATOM 1387 C C . GLU A 1 183 ? -23.925 -10.371 0.519 1.00 98.19 183 GLU A C 1
ATOM 1389 O O . GLU A 1 183 ? -24.051 -11.108 -0.463 1.00 98.19 183 GLU A O 1
ATOM 1394 N N . GLY A 1 184 ? -23.845 -10.844 1.762 1.00 97.38 184 GLY A N 1
ATOM 1395 C CA . GLY A 1 184 ? -23.983 -12.252 2.124 1.00 97.38 184 GLY A CA 1
ATOM 1396 C C . GLY A 1 184 ? -22.736 -13.113 1.929 1.00 97.38 184 GLY A C 1
ATOM 1397 O O . GLY A 1 184 ? -22.845 -14.330 2.082 1.00 97.38 184 GLY A O 1
ATOM 1398 N N . ILE A 1 185 ? -21.580 -12.529 1.598 1.00 98.12 185 ILE A N 1
ATOM 1399 C CA . ILE A 1 185 ? -20.321 -13.282 1.519 1.00 98.12 185 ILE A CA 1
ATOM 1400 C C . ILE A 1 185 ? -19.768 -13.588 2.915 1.00 98.12 185 ILE A C 1
ATOM 1402 O O . ILE A 1 185 ? -20.013 -12.856 3.877 1.00 98.12 185 ILE A O 1
ATOM 1406 N N . ASP A 1 186 ? -18.973 -14.652 3.015 1.00 98.19 186 ASP A N 1
ATOM 1407 C CA . ASP A 1 186 ? -18.310 -15.016 4.265 1.00 98.19 186 ASP A CA 1
ATOM 1408 C C . ASP A 1 186 ? -17.119 -14.084 4.542 1.00 98.19 186 ASP A C 1
ATOM 1410 O O . ASP A 1 186 ? -16.223 -13.922 3.707 1.00 98.19 186 ASP A O 1
ATOM 1414 N N . VAL A 1 187 ? -17.077 -13.516 5.751 1.00 98.56 187 VAL A N 1
ATOM 1415 C CA . VAL A 1 187 ? -15.952 -12.720 6.262 1.00 98.56 187 VAL A CA 1
ATOM 1416 C C . VAL A 1 187 ? -15.460 -13.353 7.563 1.00 98.56 187 VAL A C 1
ATOM 1418 O O . VAL A 1 187 ? -16.147 -13.329 8.583 1.00 98.56 187 VAL A O 1
ATOM 1421 N N . ALA A 1 188 ? -14.269 -13.948 7.531 1.00 98.56 188 ALA A N 1
ATOM 1422 C CA . ALA A 1 188 ? -13.627 -14.595 8.672 1.00 98.56 188 ALA A CA 1
ATOM 1423 C C . ALA A 1 188 ? -12.365 -13.826 9.085 1.00 98.56 188 ALA A C 1
ATOM 1425 O O . ALA A 1 188 ? -11.348 -13.839 8.381 1.00 98.56 188 ALA A O 1
ATOM 1426 N N . LEU A 1 189 ? -12.443 -13.164 10.238 1.00 98.62 189 LEU A N 1
ATOM 1427 C CA . LEU A 1 189 ? -11.355 -12.390 10.823 1.00 98.62 189 LEU A CA 1
ATOM 1428 C C . LEU A 1 189 ? -10.486 -13.277 11.723 1.00 98.62 189 LEU A C 1
ATOM 1430 O O . LEU A 1 189 ? -10.986 -14.123 12.466 1.00 98.62 189 LEU A O 1
ATOM 1434 N N . ALA A 1 190 ? -9.177 -13.072 11.621 1.00 98.56 190 ALA A N 1
ATOM 1435 C CA . ALA A 1 190 ? -8.130 -13.648 12.458 1.00 98.56 190 ALA A CA 1
ATOM 1436 C C . ALA A 1 190 ? -6.840 -12.839 12.232 1.00 98.56 190 ALA A C 1
ATOM 1438 O O . ALA A 1 190 ? -6.830 -11.873 11.463 1.00 98.56 190 ALA A O 1
ATOM 1439 N N . GLY A 1 191 ? -5.736 -13.251 12.848 1.00 98.50 191 GLY A N 1
ATOM 1440 C CA . GLY A 1 191 ? -4.416 -12.693 12.576 1.00 98.50 191 GLY A CA 1
ATOM 1441 C C . GLY A 1 191 ? -4.268 -11.254 13.055 1.00 98.50 191 GLY A C 1
ATOM 1442 O O . GLY A 1 191 ? -4.851 -10.850 14.062 1.00 98.50 191 GLY A O 1
ATOM 1443 N N . THR A 1 192 ? -3.443 -10.481 12.355 1.00 98.75 192 THR A N 1
ATOM 1444 C CA . THR A 1 192 ? -3.059 -9.132 12.785 1.00 98.75 192 THR A CA 1
ATOM 1445 C C . THR A 1 192 ? -3.655 -8.059 11.882 1.00 98.75 192 THR A C 1
ATOM 1447 O O . THR A 1 192 ? -3.460 -8.092 10.667 1.00 98.75 192 THR A O 1
ATOM 1450 N N . LEU A 1 193 ? -4.313 -7.065 12.484 1.00 98.69 193 LEU A N 1
ATOM 1451 C CA . LEU A 1 193 ? -4.593 -5.780 11.841 1.00 98.69 193 LEU A CA 1
ATOM 1452 C C . LEU A 1 193 ? -3.496 -4.785 12.228 1.00 98.69 193 LEU A C 1
ATOM 1454 O O . LEU A 1 193 ? -3.358 -4.434 13.399 1.00 98.69 193 LEU A O 1
ATOM 1458 N N . GLU A 1 194 ? -2.712 -4.323 11.259 1.00 98.31 194 GLU A N 1
ATOM 1459 C CA . GLU A 1 194 ? -1.705 -3.281 11.476 1.00 98.31 194 GLU A CA 1
ATOM 1460 C C . GLU A 1 194 ? -2.221 -1.935 10.966 1.00 98.31 194 GLU A C 1
ATOM 1462 O O . GLU A 1 194 ? -2.490 -1.784 9.776 1.00 98.31 194 GLU A O 1
ATOM 1467 N N . LEU A 1 195 ? -2.319 -0.954 11.863 1.00 96.25 195 LEU A N 1
ATOM 1468 C CA . LEU A 1 195 ? -2.689 0.430 11.575 1.00 96.25 195 LEU A CA 1
ATOM 1469 C C . LEU A 1 195 ? -1.454 1.310 11.768 1.00 96.25 195 LEU A C 1
ATOM 1471 O O . 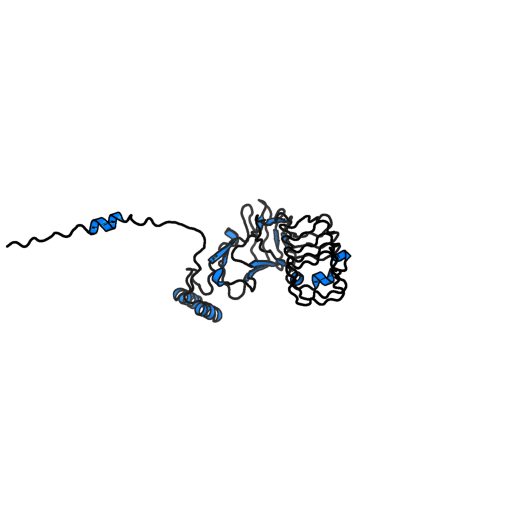LEU A 1 195 ? -1.096 1.671 12.891 1.00 96.25 195 LEU A O 1
ATOM 1475 N N . LEU A 1 196 ? -0.766 1.610 10.671 1.00 93.44 196 LEU A N 1
ATOM 1476 C CA . LEU A 1 196 ? 0.488 2.358 10.676 1.00 93.44 196 LEU A CA 1
ATOM 1477 C C . LEU A 1 196 ? 0.295 3.740 10.052 1.00 93.44 196 LEU A C 1
ATOM 1479 O O . LEU A 1 196 ? -0.550 3.921 9.185 1.00 93.44 196 LEU A O 1
ATOM 1483 N N . LEU A 1 197 ? 1.115 4.702 10.456 1.00 89.75 197 LEU A N 1
ATOM 1484 C CA . LEU A 1 197 ? 1.211 6.010 9.812 1.00 89.75 197 LEU A CA 1
ATOM 1485 C C . LEU A 1 197 ? 2.528 6.062 9.038 1.00 89.75 197 LEU A C 1
ATOM 1487 O O . LEU A 1 197 ? 3.547 5.564 9.528 1.00 89.75 197 LEU A O 1
ATOM 1491 N N . ASP A 1 198 ? 2.512 6.635 7.839 1.00 86.69 198 ASP A N 1
ATOM 1492 C CA . ASP A 1 198 ? 3.747 6.936 7.118 1.00 86.69 198 ASP A CA 1
ATOM 1493 C C . ASP A 1 198 ? 4.589 7.956 7.902 1.00 86.69 198 ASP A C 1
ATOM 1495 O O . ASP A 1 198 ? 4.057 8.831 8.583 1.00 86.69 198 ASP A O 1
ATOM 1499 N N . GLU A 1 199 ? 5.918 7.857 7.816 1.00 82.00 199 GLU A N 1
ATOM 1500 C CA . GLU A 1 199 ? 6.834 8.731 8.566 1.00 82.00 199 GLU A CA 1
ATOM 1501 C C . GLU A 1 199 ? 6.658 10.221 8.227 1.00 82.00 199 GLU A C 1
ATOM 1503 O O . GLU A 1 199 ? 7.081 11.086 8.996 1.00 82.00 199 GLU A O 1
ATOM 1508 N N . SER A 1 200 ? 6.062 10.531 7.072 1.00 81.25 200 SER A N 1
ATOM 1509 C CA . SER A 1 200 ? 5.775 11.902 6.647 1.00 81.25 200 SER A CA 1
ATOM 1510 C C . SER A 1 200 ? 4.500 12.503 7.251 1.00 81.25 200 SER A C 1
ATOM 1512 O O . SER A 1 200 ? 4.297 13.713 7.122 1.00 81.25 200 SER A O 1
ATOM 1514 N N . VAL A 1 201 ? 3.671 11.703 7.928 1.00 84.69 201 VAL A N 1
ATOM 1515 C CA . VAL A 1 201 ? 2.387 12.135 8.492 1.00 84.69 201 VAL A CA 1
ATOM 1516 C C . VAL A 1 201 ? 2.574 12.884 9.813 1.00 84.69 201 VAL A C 1
ATOM 1518 O O . VAL A 1 201 ? 3.199 12.390 10.751 1.00 84.69 201 VAL A O 1
ATOM 1521 N N . ASP A 1 202 ? 1.960 14.067 9.922 1.00 84.94 202 ASP A N 1
ATOM 1522 C CA . ASP A 1 202 ? 1.844 14.795 11.190 1.00 84.94 202 ASP A CA 1
ATOM 1523 C C . ASP A 1 202 ? 0.636 14.284 11.987 1.00 84.94 202 ASP A C 1
ATOM 1525 O O . ASP A 1 202 ? -0.514 14.653 11.736 1.00 84.94 202 ASP A O 1
ATOM 1529 N N . THR A 1 203 ? 0.909 13.455 12.992 1.00 82.31 203 THR A N 1
ATOM 1530 C CA . THR A 1 203 ? -0.116 12.814 13.825 1.00 82.31 203 THR A CA 1
ATOM 1531 C C . THR A 1 203 ? -1.003 13.805 14.577 1.00 82.31 203 THR A C 1
ATOM 1533 O O . THR A 1 203 ? -2.135 13.471 14.909 1.00 82.31 203 THR A O 1
ATOM 1536 N N . VAL A 1 204 ? -0.512 15.016 14.869 1.00 81.62 204 VAL A N 1
ATOM 1537 C CA . VAL A 1 204 ? -1.303 16.045 15.565 1.00 81.62 204 VAL A CA 1
ATOM 1538 C C . VAL A 1 204 ? -2.338 16.645 14.621 1.00 81.62 204 VAL A C 1
ATOM 1540 O O . VAL A 1 204 ? -3.458 16.926 15.041 1.00 81.62 204 VAL A O 1
ATOM 1543 N N . SER A 1 205 ? -1.984 16.810 13.345 1.00 82.81 205 SER A N 1
ATOM 1544 C CA . SER A 1 205 ? -2.915 17.308 12.329 1.00 82.81 205 SER A CA 1
ATOM 1545 C C . SER A 1 205 ? -4.047 16.320 12.031 1.00 82.81 205 SER A C 1
ATOM 1547 O O . SER A 1 205 ? -5.161 16.750 11.755 1.00 82.81 205 SER A O 1
ATOM 1549 N N . LEU A 1 206 ? -3.776 15.016 12.157 1.00 84.56 206 LEU A N 1
ATOM 1550 C CA . LEU A 1 206 ? -4.753 13.948 11.933 1.00 84.56 206 LEU A CA 1
ATOM 1551 C C . LEU A 1 206 ? -5.579 13.587 13.171 1.00 84.56 206 LEU A C 1
ATOM 1553 O O . LEU A 1 206 ? -6.497 12.770 13.089 1.00 84.56 206 LEU A O 1
ATOM 1557 N N . ALA A 1 207 ? -5.235 14.126 14.338 1.00 86.56 207 ALA A N 1
ATOM 1558 C CA . ALA A 1 207 ? -5.950 13.818 15.563 1.00 86.56 207 ALA A CA 1
ATOM 1559 C C . ALA A 1 207 ? -7.424 14.234 15.445 1.00 86.56 207 ALA A C 1
ATOM 1561 O O . ALA A 1 207 ? -7.734 15.360 15.068 1.00 86.56 207 ALA A O 1
ATOM 1562 N N . GLY A 1 208 ? -8.328 13.327 15.803 1.00 86.06 208 GLY A N 1
ATOM 1563 C CA . GLY A 1 208 ? -9.774 13.463 15.648 1.00 86.06 208 GLY A CA 1
ATOM 1564 C C . GLY A 1 208 ? -10.320 12.917 14.326 1.00 86.06 208 GLY A C 1
ATOM 1565 O O . GLY A 1 208 ? -11.533 12.748 14.219 1.00 86.06 208 GLY A O 1
ATOM 1566 N N . SER A 1 209 ? -9.469 12.605 13.342 1.00 88.69 209 SER A N 1
ATOM 1567 C CA . SER A 1 209 ? -9.914 12.019 12.077 1.00 88.69 209 SER A CA 1
ATOM 1568 C C . SER A 1 209 ? -10.413 10.589 12.268 1.00 88.69 209 SER A C 1
ATOM 1570 O O . SER A 1 209 ? -9.755 9.751 12.895 1.00 88.69 209 SER A O 1
ATOM 1572 N N . THR A 1 210 ? -11.578 10.313 11.684 1.00 91.81 210 THR A N 1
ATOM 1573 C CA . THR A 1 210 ? -12.169 8.977 11.608 1.00 91.81 210 THR A CA 1
ATOM 1574 C C . THR A 1 210 ? -11.886 8.360 10.245 1.00 91.81 210 THR A C 1
ATOM 1576 O O . THR A 1 210 ? -12.186 8.949 9.208 1.00 91.81 210 THR A O 1
ATOM 1579 N N . PHE A 1 211 ? -11.356 7.144 10.256 1.00 93.00 211 PHE A N 1
ATOM 1580 C CA . PHE A 1 211 ? -10.994 6.377 9.076 1.00 93.00 211 PHE A CA 1
ATOM 1581 C C . PHE A 1 211 ? -11.926 5.175 8.945 1.00 93.00 211 PHE A C 1
ATOM 1583 O O . PHE A 1 211 ? -11.990 4.319 9.830 1.00 93.00 211 PHE A O 1
ATOM 1590 N N . GLN A 1 212 ? -12.652 5.114 7.831 1.00 95.56 212 GLN A N 1
ATOM 1591 C CA . GLN A 1 212 ? -13.554 4.011 7.517 1.00 95.56 212 GLN A CA 1
ATOM 1592 C C . GLN A 1 212 ? -12.763 2.870 6.867 1.00 95.56 212 GLN A C 1
ATOM 1594 O O . GLN A 1 212 ? -12.487 2.906 5.667 1.00 95.56 212 GLN A O 1
ATOM 1599 N N . LEU A 1 213 ? -12.372 1.861 7.645 1.00 96.62 213 LEU A N 1
ATOM 1600 C CA . LEU A 1 213 ? -11.502 0.786 7.152 1.00 96.62 213 LEU A CA 1
ATOM 1601 C C . LEU A 1 213 ? -12.298 -0.277 6.394 1.00 96.62 213 LEU A C 1
ATOM 1603 O O . LEU A 1 213 ? -11.868 -0.739 5.338 1.00 96.62 213 LEU A O 1
ATOM 1607 N N . PHE A 1 214 ? -13.468 -0.626 6.922 1.00 97.94 214 PHE A N 1
ATOM 1608 C CA . PHE A 1 214 ? -14.352 -1.668 6.402 1.00 97.94 214 PHE A CA 1
ATOM 1609 C C . PHE A 1 214 ? -15.780 -1.141 6.305 1.00 97.94 214 PHE A C 1
ATOM 1611 O O . PHE A 1 214 ? -16.177 -0.368 7.161 1.00 97.94 214 PHE A O 1
ATOM 1618 N N . ASP A 1 215 ? -16.569 -1.563 5.327 1.00 97.69 215 ASP A N 1
ATOM 1619 C CA . ASP A 1 215 ? -18.023 -1.389 5.354 1.00 97.69 215 ASP A CA 1
ATOM 1620 C C . ASP A 1 215 ? -18.671 -2.747 5.614 1.00 97.69 215 ASP A C 1
ATOM 1622 O O . ASP A 1 215 ? -18.748 -3.589 4.725 1.00 97.69 215 ASP A O 1
ATOM 1626 N N . TRP A 1 216 ? -19.132 -2.974 6.844 1.00 98.00 216 TRP A N 1
ATOM 1627 C CA . TRP A 1 216 ? -19.778 -4.233 7.223 1.00 98.00 216 TRP A CA 1
ATOM 1628 C C . TRP A 1 216 ? -21.222 -4.358 6.719 1.00 98.00 216 TRP A C 1
ATOM 1630 O O . TRP A 1 216 ? -21.882 -5.363 6.982 1.00 98.00 216 TRP A O 1
ATOM 1640 N N . THR A 1 217 ? -21.750 -3.362 6.004 1.00 97.56 217 THR A N 1
ATOM 1641 C CA . THR A 1 217 ? -23.120 -3.402 5.488 1.00 97.56 217 THR A CA 1
ATOM 1642 C C . THR A 1 217 ? -23.323 -4.619 4.583 1.00 97.56 217 THR A C 1
ATOM 1644 O O . THR A 1 217 ? -22.656 -4.785 3.569 1.00 97.56 217 THR A O 1
ATOM 1647 N N . GLY A 1 218 ? -24.296 -5.465 4.931 1.00 97.12 218 GLY A N 1
ATOM 1648 C CA . GLY A 1 218 ? -24.646 -6.649 4.141 1.00 97.12 218 GLY A CA 1
ATOM 1649 C C . GLY A 1 218 ? -23.812 -7.897 4.441 1.00 97.12 218 GLY A C 1
ATOM 1650 O O . GLY A 1 218 ? -24.078 -8.938 3.843 1.00 97.12 218 GLY A O 1
ATOM 1651 N N . VAL A 1 219 ? -22.863 -7.837 5.378 1.00 98.25 219 VAL A N 1
ATOM 1652 C CA . VAL A 1 219 ? -22.098 -8.999 5.857 1.00 98.25 219 VAL A CA 1
ATOM 1653 C C . VAL A 1 219 ? -22.115 -9.086 7.383 1.00 98.25 219 VAL A C 1
ATOM 1655 O O . VAL A 1 219 ? -22.360 -8.106 8.079 1.00 98.25 219 VAL A O 1
ATOM 1658 N N . GLU A 1 220 ? -21.849 -10.277 7.915 1.00 96.94 220 GLU A N 1
ATOM 1659 C CA . GLU A 1 220 ? -21.681 -10.509 9.353 1.00 96.94 220 GLU A CA 1
ATOM 1660 C C . GLU A 1 220 ? -20.287 -11.111 9.588 1.00 96.94 220 GLU A C 1
ATOM 1662 O O . GLU A 1 220 ? -20.114 -12.324 9.432 1.00 96.94 220 GLU A O 1
ATOM 1667 N N . PRO A 1 221 ? -19.270 -10.292 9.920 1.00 97.50 221 PRO A N 1
ATOM 1668 C CA . PRO A 1 221 ? -17.937 -10.801 10.208 1.00 97.50 221 PRO A CA 1
ATOM 1669 C C . PRO A 1 221 ? -17.958 -11.827 11.342 1.00 97.50 221 PRO A C 1
ATOM 1671 O O . PRO A 1 221 ? -18.607 -11.647 12.373 1.00 97.50 221 PRO A O 1
ATOM 1674 N N . THR A 1 222 ? -17.216 -12.912 11.155 1.00 98.00 222 THR A N 1
ATOM 1675 C CA . THR A 1 222 ? -17.018 -13.954 12.162 1.00 98.00 222 THR A CA 1
ATOM 1676 C C . THR A 1 222 ? -15.609 -13.869 12.731 1.00 98.00 222 THR A C 1
ATOM 1678 O O . THR A 1 222 ? -14.644 -13.678 11.992 1.00 98.00 222 THR A O 1
ATOM 1681 N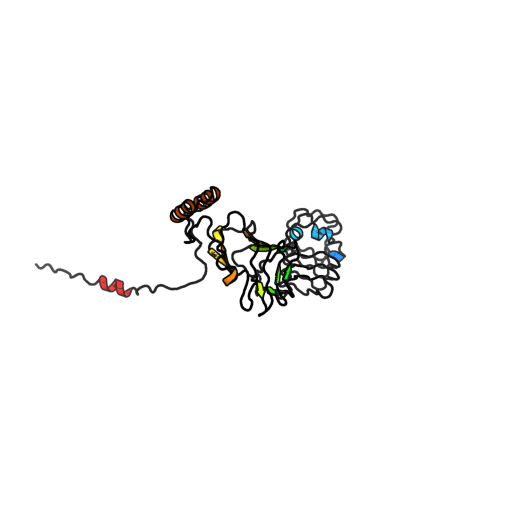 N . GLY A 1 223 ? -15.486 -14.038 14.048 1.00 96.62 223 GLY A N 1
ATOM 1682 C CA . GLY A 1 223 ? -14.214 -13.845 14.744 1.00 96.62 223 GLY A CA 1
ATOM 1683 C C . GLY A 1 223 ? -13.847 -12.370 14.923 1.00 96.62 223 GLY A C 1
ATOM 1684 O O . GLY A 1 223 ? -14.639 -11.472 14.652 1.00 96.62 223 GLY A O 1
ATOM 1685 N N . GLU A 1 224 ? -12.633 -12.147 15.408 1.00 98.00 224 GLU A N 1
ATOM 1686 C CA . GLU A 1 224 ? -12.018 -10.836 15.626 1.00 98.00 224 GLU A CA 1
ATOM 1687 C C . GLU A 1 224 ? -10.550 -10.929 15.187 1.00 98.00 224 GLU A C 1
ATOM 1689 O O . GLU A 1 224 ? -10.015 -12.030 15.030 1.00 98.00 224 GLU A O 1
ATOM 1694 N N . PHE A 1 225 ? -9.877 -9.795 14.988 1.00 98.50 225 PHE A N 1
ATOM 1695 C CA . PHE A 1 225 ? -8.425 -9.815 14.813 1.00 98.50 225 PHE A CA 1
ATOM 1696 C C . PHE A 1 225 ? -7.763 -10.325 16.101 1.00 98.50 225 PHE A C 1
ATOM 1698 O O . PHE A 1 225 ? -8.024 -9.801 17.184 1.00 98.50 225 PHE A O 1
ATOM 1705 N N . ASP A 1 226 ? -6.879 -11.320 15.980 1.00 98.31 226 ASP A N 1
ATOM 1706 C CA . ASP A 1 226 ? -6.144 -11.899 17.114 1.00 98.31 226 ASP A CA 1
ATOM 1707 C C . ASP A 1 226 ? -5.242 -10.852 17.786 1.00 98.31 226 ASP A C 1
ATOM 1709 O O . ASP A 1 226 ? -4.973 -10.916 18.989 1.00 98.31 226 ASP A O 1
ATOM 1713 N N . SER A 1 227 ? -4.765 -9.876 17.006 1.00 98.12 227 SER A N 1
ATOM 1714 C CA . SER A 1 227 ? -4.081 -8.697 17.525 1.00 98.12 227 SER A CA 1
ATOM 1715 C C . SER A 1 227 ? -4.279 -7.468 16.639 1.00 98.12 227 SER A C 1
ATOM 1717 O O . SER A 1 227 ? -4.450 -7.569 15.423 1.00 98.12 227 SER A O 1
ATOM 1719 N N . ILE A 1 228 ? -4.226 -6.291 17.263 1.00 98.25 228 ILE A N 1
ATOM 1720 C CA . ILE A 1 228 ? -4.214 -5.001 16.574 1.00 98.25 228 ILE A CA 1
ATOM 1721 C C . ILE A 1 228 ? -2.916 -4.297 16.954 1.00 98.25 228 ILE A C 1
ATOM 1723 O O . ILE A 1 228 ? -2.641 -4.072 18.135 1.00 98.25 228 ILE A O 1
ATOM 1727 N N . VAL A 1 229 ? -2.109 -3.969 15.952 1.00 97.88 229 VAL A N 1
ATOM 1728 C CA . VAL A 1 229 ? -0.844 -3.252 16.117 1.00 97.88 229 VAL A CA 1
ATOM 1729 C C . VAL A 1 229 ? -1.041 -1.832 15.615 1.00 97.88 229 VAL A C 1
ATOM 1731 O O . VAL A 1 229 ? -1.473 -1.619 14.486 1.00 97.88 229 VAL A O 1
ATOM 1734 N N . LEU A 1 230 ? -0.708 -0.862 16.459 1.00 94.69 230 LEU A N 1
ATOM 1735 C CA . LEU A 1 230 ? -0.869 0.560 16.174 1.00 94.69 230 LEU A CA 1
ATOM 1736 C C . LEU A 1 230 ? 0.498 1.215 15.958 1.00 94.69 230 LEU A C 1
ATOM 1738 O O . LEU A 1 230 ? 1.506 0.773 16.517 1.00 94.69 230 LEU A O 1
ATOM 1742 N N . ALA A 1 231 ? 0.526 2.296 15.179 1.00 90.62 231 ALA A N 1
ATOM 1743 C CA . ALA A 1 231 ? 1.701 3.145 15.034 1.00 90.62 231 ALA A CA 1
ATOM 1744 C C . ALA A 1 231 ? 2.224 3.600 16.411 1.00 90.62 231 ALA A C 1
ATOM 1746 O O . ALA A 1 231 ? 1.455 4.009 17.286 1.00 90.62 231 ALA A O 1
ATOM 1747 N N . ALA A 1 232 ? 3.541 3.542 16.608 1.00 84.88 232 ALA A N 1
ATOM 1748 C CA . ALA A 1 232 ? 4.154 3.907 17.881 1.00 84.88 232 ALA A CA 1
ATOM 1749 C C .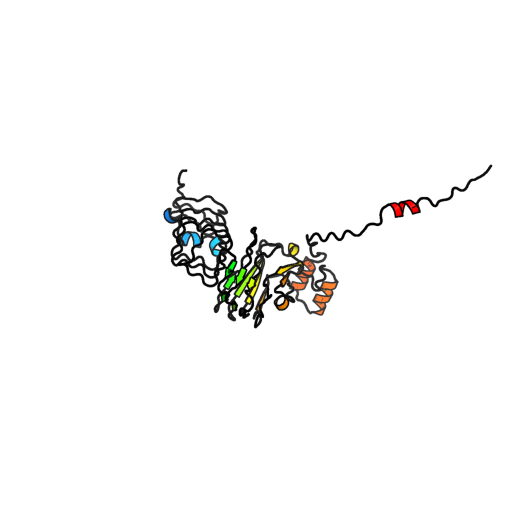 ALA A 1 232 ? 3.841 5.366 18.262 1.00 84.88 232 ALA A C 1
ATOM 1751 O O . ALA A 1 232 ? 3.895 6.259 17.419 1.00 84.88 232 ALA A O 1
ATOM 1752 N N . GLY A 1 233 ? 3.533 5.606 19.540 1.00 80.38 233 GLY A N 1
ATOM 1753 C CA . GLY A 1 233 ? 3.204 6.943 20.047 1.00 80.38 233 GLY A CA 1
ATOM 1754 C C . GLY A 1 233 ? 1.818 7.462 19.650 1.00 80.38 233 GLY A C 1
ATOM 1755 O O . GLY A 1 233 ? 1.537 8.637 19.876 1.00 80.38 233 GLY A O 1
ATOM 1756 N N . THR A 1 234 ? 0.956 6.614 19.078 1.00 86.06 234 THR A N 1
ATOM 1757 C CA . THR A 1 234 ? -0.430 6.967 18.742 1.00 86.06 234 THR A CA 1
ATOM 1758 C C . THR A 1 234 ? -1.429 6.265 19.651 1.00 86.06 234 THR A C 1
ATOM 1760 O O . THR A 1 234 ? -1.164 5.179 20.169 1.00 86.06 234 THR A O 1
ATOM 1763 N N . THR A 1 235 ? -2.598 6.880 19.802 1.00 86.06 235 THR A N 1
ATOM 1764 C CA . THR A 1 235 ? -3.748 6.297 20.496 1.00 86.06 235 THR A CA 1
ATOM 1765 C C . THR A 1 235 ? -4.929 6.308 19.539 1.00 86.06 235 THR A C 1
ATOM 1767 O O . THR A 1 235 ? -5.161 7.309 18.868 1.00 86.06 235 THR A O 1
ATOM 1770 N N . TRP A 1 236 ? -5.676 5.208 19.477 1.00 91.12 236 TRP A N 1
ATOM 1771 C CA . TRP A 1 236 ? -6.823 5.059 18.582 1.00 91.12 236 TRP A CA 1
ATOM 1772 C C . TRP A 1 236 ? -8.063 4.635 19.365 1.00 91.12 236 TRP A C 1
ATOM 1774 O O . TRP A 1 236 ? -7.979 3.771 20.240 1.00 91.12 236 TRP A O 1
ATOM 1784 N N . ASP A 1 237 ? -9.212 5.209 19.020 1.00 92.31 237 ASP A N 1
ATOM 1785 C CA . ASP A 1 237 ? -10.515 4.667 19.386 1.00 92.31 237 ASP A CA 1
ATOM 1786 C C . ASP A 1 237 ? -10.911 3.595 18.365 1.00 92.31 237 ASP A C 1
ATOM 1788 O O . ASP A 1 237 ? -11.095 3.869 17.177 1.00 92.31 237 ASP A O 1
ATOM 1792 N N . LEU A 1 238 ? -11.017 2.360 18.853 1.00 95.88 238 LEU A N 1
ATOM 1793 C CA . LEU A 1 238 ? -11.373 1.171 18.081 1.00 95.88 238 LEU A CA 1
ATOM 1794 C C . LEU A 1 238 ? -12.789 0.675 18.408 1.00 95.88 238 LEU A C 1
ATOM 1796 O O . LEU A 1 238 ? -13.184 -0.392 17.942 1.00 95.88 238 LEU A O 1
ATOM 1800 N N . SER A 1 239 ? -13.557 1.415 19.217 1.00 95.44 239 SER A N 1
ATOM 1801 C CA . SER A 1 239 ? -14.881 0.994 19.699 1.00 95.44 239 SER A CA 1
ATOM 1802 C C . SER A 1 239 ? -15.885 0.733 18.575 1.00 95.44 239 SER A C 1
ATOM 1804 O O . SER A 1 239 ? -16.834 -0.020 18.761 1.00 95.44 239 SER A O 1
ATOM 1806 N N . GLN A 1 240 ? -15.660 1.333 17.406 1.00 97.50 240 GLN A N 1
ATOM 1807 C CA . GLN A 1 240 ? -16.507 1.210 16.225 1.00 97.50 240 GLN A CA 1
ATOM 1808 C C . GLN A 1 240 ? -15.958 0.232 15.172 1.00 97.50 240 GLN A C 1
ATOM 1810 O O . GLN A 1 240 ? -16.638 -0.033 14.179 1.00 97.50 240 GLN A O 1
ATOM 1815 N N . LEU A 1 241 ? -14.784 -0.374 15.398 1.00 98.19 241 LEU A N 1
ATOM 1816 C CA . LEU A 1 241 ? -14.111 -1.229 14.414 1.00 98.19 241 LEU A CA 1
ATOM 1817 C C . LEU A 1 241 ? -14.980 -2.413 13.974 1.00 98.19 241 LEU A C 1
ATOM 1819 O O . LEU A 1 241 ? -15.053 -2.705 12.787 1.00 98.19 241 LEU A O 1
ATOM 1823 N N . TYR A 1 242 ? -15.660 -3.083 14.902 1.00 97.44 242 TYR A N 1
ATOM 1824 C CA . TYR A 1 242 ? -16.492 -4.253 14.585 1.00 97.44 242 TYR A CA 1
ATOM 1825 C C . TYR A 1 242 ? -17.976 -3.919 14.388 1.00 97.44 242 TYR A C 1
ATOM 1827 O O . TYR A 1 242 ? -18.726 -4.755 13.899 1.00 97.44 242 TYR A O 1
ATOM 1835 N N . GLU A 1 243 ? -18.410 -2.708 14.753 1.00 96.06 243 GLU A N 1
ATOM 1836 C CA . GLU A 1 243 ? -19.801 -2.272 14.574 1.00 96.06 243 GLU A CA 1
ATOM 1837 C C . GLU A 1 243 ? -20.008 -1.611 13.213 1.00 96.06 243 GLU A C 1
ATOM 1839 O O . GLU A 1 243 ? -20.928 -1.960 12.479 1.00 96.06 243 GLU A O 1
ATOM 1844 N N . THR A 1 244 ? -19.141 -0.659 12.868 1.00 96.38 244 THR A N 1
ATOM 1845 C CA . THR A 1 244 ? -19.245 0.121 11.631 1.00 96.38 244 THR A CA 1
ATOM 1846 C C . THR A 1 244 ? -18.022 -0.016 10.742 1.00 96.38 244 THR A C 1
ATOM 1848 O O . THR A 1 244 ? -18.112 0.355 9.581 1.00 96.38 244 THR A O 1
ATOM 1851 N N . GLY A 1 245 ? -16.898 -0.537 11.248 1.00 97.31 245 GLY A N 1
ATOM 1852 C CA . GLY A 1 245 ? -15.641 -0.626 10.495 1.00 97.31 245 GLY A CA 1
ATOM 1853 C C . GLY A 1 245 ? -14.764 0.618 10.602 1.00 97.31 245 GLY A C 1
ATOM 1854 O O . GLY A 1 245 ? -13.733 0.697 9.930 1.00 97.31 245 GLY A O 1
ATOM 1855 N N . ALA A 1 246 ? -15.161 1.580 11.437 1.00 97.25 246 ALA A N 1
ATOM 1856 C CA . ALA A 1 246 ? -14.465 2.843 11.618 1.00 97.25 246 ALA A CA 1
ATOM 1857 C C . ALA A 1 246 ? -13.510 2.816 12.819 1.00 97.25 246 ALA A C 1
ATOM 1859 O O . ALA A 1 246 ? -13.783 2.192 13.847 1.00 97.25 246 ALA A O 1
ATOM 1860 N N . VAL A 1 247 ? -12.410 3.554 12.699 1.00 95.88 247 VAL A N 1
ATOM 1861 C CA . VAL A 1 247 ? -11.467 3.834 13.789 1.00 95.88 247 VAL A CA 1
ATOM 1862 C C . VAL A 1 247 ? -11.158 5.325 13.820 1.00 95.88 247 VAL A C 1
ATOM 1864 O O . VAL A 1 247 ? -11.157 5.972 12.775 1.00 95.88 247 VAL A O 1
ATOM 1867 N N . THR A 1 248 ? -10.867 5.879 14.992 1.00 92.69 248 THR A N 1
ATOM 1868 C CA . THR A 1 248 ? -10.552 7.310 15.127 1.00 92.69 248 THR A CA 1
ATOM 1869 C C . THR A 1 248 ? -9.178 7.482 15.748 1.00 92.69 248 THR A C 1
ATOM 1871 O O . THR A 1 248 ? -8.908 6.929 16.814 1.00 92.69 248 THR A O 1
ATOM 1874 N N . LEU A 1 249 ? -8.307 8.259 15.103 1.00 91.38 249 LEU A N 1
ATOM 1875 C CA . LEU A 1 249 ? -7.030 8.641 15.699 1.00 91.38 249 LEU A CA 1
ATOM 1876 C C . LEU A 1 249 ? -7.300 9.676 16.793 1.00 91.38 249 LEU A C 1
ATOM 1878 O O . LEU A 1 249 ? -7.890 10.718 16.529 1.00 91.38 249 LEU A O 1
ATOM 1882 N N . LEU A 1 250 ? -6.879 9.406 18.024 1.00 89.31 250 LEU A N 1
ATOM 1883 C CA . LEU A 1 250 ? -7.060 10.326 19.144 1.00 89.31 250 LEU A CA 1
ATOM 1884 C C . LEU A 1 250 ? -5.870 11.277 19.264 1.00 89.31 250 LEU A C 1
ATOM 1886 O O . LEU A 1 250 ? -4.748 10.960 18.864 1.00 89.31 250 LEU A O 1
ATOM 1890 N N . MET A 1 251 ? -6.117 12.447 19.856 1.00 89.12 251 MET A N 1
ATOM 1891 C CA . MET A 1 251 ? -5.054 13.397 20.165 1.00 89.12 251 MET A CA 1
ATOM 1892 C C . MET A 1 251 ? -4.038 12.748 21.117 1.00 89.12 251 MET A C 1
ATOM 1894 O O . MET A 1 251 ? -4.425 12.262 22.183 1.00 89.12 251 MET A O 1
ATOM 1898 N N . PRO A 1 252 ? -2.733 12.733 20.786 1.00 87.12 252 PRO A N 1
ATOM 1899 C CA . PRO A 1 252 ? -1.731 12.194 21.691 1.00 87.12 252 PRO A CA 1
ATOM 1900 C C . PRO A 1 252 ? -1.791 12.878 23.064 1.00 87.12 252 PRO A C 1
ATOM 1902 O O . PRO A 1 252 ? -1.668 14.095 23.175 1.00 87.12 252 PRO A O 1
ATOM 1905 N N . GLY A 1 253 ? -1.980 12.088 24.122 1.00 87.75 253 GLY A N 1
ATOM 1906 C CA . GLY A 1 253 ? -2.078 12.578 25.500 1.00 87.75 253 GLY A CA 1
ATOM 1907 C C . GLY A 1 253 ? -3.481 12.992 25.963 1.00 87.75 253 GLY A C 1
ATOM 1908 O O . GLY A 1 253 ? -3.626 13.319 27.140 1.00 87.75 253 GLY A O 1
ATOM 1909 N N . ASP A 1 254 ? -4.488 12.958 25.087 1.00 89.44 254 ASP A N 1
ATOM 1910 C CA . ASP A 1 254 ? -5.909 13.113 25.430 1.00 89.44 254 ASP A CA 1
ATOM 1911 C C . ASP A 1 254 ? -6.457 11.757 25.897 1.00 89.44 254 ASP A C 1
ATOM 1913 O O . ASP A 1 254 ? -6.841 10.893 25.109 1.00 89.44 254 ASP A O 1
ATOM 1917 N N . PHE A 1 255 ? -6.388 11.522 27.204 1.00 88.25 255 PHE A N 1
ATOM 1918 C CA . PHE A 1 255 ? -6.718 10.236 27.813 1.00 88.25 255 PHE A CA 1
ATOM 1919 C C . PHE A 1 255 ? -8.194 10.102 28.165 1.00 88.25 255 PHE A C 1
ATOM 1921 O O . PHE A 1 255 ? -8.650 8.989 28.433 1.00 88.25 255 PHE A O 1
ATOM 1928 N N . ASN A 1 256 ? -8.939 11.207 28.205 1.00 88.06 256 ASN A N 1
ATOM 1929 C CA . ASN A 1 256 ? -10.386 11.173 28.400 1.00 88.06 256 ASN A CA 1
ATOM 1930 C C . ASN A 1 256 ? -11.177 11.326 27.086 1.00 88.06 256 ASN A C 1
ATOM 1932 O O . ASN A 1 256 ? -12.405 11.233 27.134 1.00 88.06 256 ASN A O 1
ATOM 1936 N N . ALA A 1 257 ? -10.478 11.500 25.957 1.00 87.56 257 ALA A N 1
ATOM 1937 C CA . ALA A 1 257 ? -11.026 11.677 24.617 1.00 87.56 257 ALA A CA 1
ATOM 1938 C C . ALA A 1 257 ? -12.001 12.866 24.521 1.00 87.56 257 ALA A C 1
ATOM 1940 O O . ALA A 1 257 ? -13.009 12.796 23.814 1.00 87.56 257 ALA A O 1
ATOM 1941 N N . ASP A 1 258 ? -11.734 13.953 25.258 1.00 86.62 258 ASP A N 1
ATOM 1942 C CA . ASP A 1 258 ? -12.546 15.179 25.218 1.00 86.62 258 ASP A CA 1
ATOM 1943 C C . ASP A 1 258 ? -12.086 16.187 24.148 1.00 86.62 258 ASP A C 1
ATOM 1945 O O . ASP A 1 258 ? -12.708 17.238 23.959 1.00 86.62 258 ASP A O 1
ATOM 1949 N N . GLY A 1 259 ? -11.031 15.839 23.412 1.00 87.00 259 GLY A N 1
ATOM 1950 C CA . GLY A 1 259 ? -10.433 16.635 22.355 1.00 87.00 259 GLY A CA 1
ATOM 1951 C C . GLY A 1 259 ? -9.446 17.687 22.858 1.00 87.00 259 GLY A C 1
ATOM 1952 O O . GLY A 1 259 ? -8.980 18.490 22.046 1.00 87.00 259 GLY A O 1
ATOM 1953 N N . LEU A 1 260 ? -9.129 17.735 24.159 1.00 89.44 260 LEU A N 1
ATOM 1954 C CA . LEU A 1 260 ? -8.244 18.724 24.773 1.00 89.44 260 LEU A CA 1
ATOM 1955 C C . LEU A 1 260 ? -7.258 18.076 25.744 1.00 89.44 260 LEU A C 1
ATOM 1957 O O . LEU A 1 260 ? -7.624 17.696 26.846 1.00 89.44 260 LEU A O 1
ATOM 1961 N N . VAL A 1 261 ? -5.960 18.141 25.451 1.00 91.81 261 VAL A N 1
ATOM 1962 C CA . VAL A 1 261 ? -4.933 17.625 26.370 1.00 91.81 261 VAL A CA 1
ATOM 1963 C C . VAL A 1 261 ? -4.747 18.583 27.549 1.00 91.81 261 VAL A C 1
ATOM 1965 O O . VAL A 1 261 ? -4.118 19.639 27.436 1.00 91.81 261 VAL A O 1
ATOM 1968 N N . ASN A 1 262 ? -5.288 18.238 28.712 1.00 94.25 262 ASN A N 1
ATOM 1969 C CA . ASN A 1 262 ? -5.355 19.101 29.882 1.00 94.25 262 ASN A CA 1
ATOM 1970 C C . ASN A 1 262 ? -5.204 18.331 31.218 1.00 94.25 262 ASN A C 1
ATOM 1972 O O . ASN A 1 262 ? -4.723 17.204 31.283 1.00 94.25 262 ASN A O 1
ATOM 1976 N N . LEU A 1 263 ? -5.498 18.974 32.354 1.00 95.12 263 LEU A N 1
ATOM 1977 C CA . LEU A 1 263 ? -5.323 18.353 33.680 1.00 95.12 263 LEU A CA 1
ATOM 1978 C C . LEU A 1 263 ? -6.317 17.208 33.959 1.00 95.12 263 LEU A C 1
ATOM 1980 O O . LEU A 1 263 ? -6.055 16.374 34.833 1.00 95.12 263 LEU A O 1
ATOM 1984 N N . ALA A 1 264 ? -7.447 17.167 33.254 1.00 93.25 264 ALA A N 1
ATOM 1985 C CA . ALA A 1 264 ? -8.395 16.064 33.316 1.00 93.25 264 ALA A CA 1
ATOM 1986 C C . ALA A 1 264 ? -7.743 14.767 32.816 1.00 93.25 264 ALA A C 1
ATOM 1988 O O . ALA A 1 264 ? -7.819 13.755 33.514 1.00 93.25 264 ALA A O 1
ATOM 1989 N N . ASP A 1 265 ? -6.985 14.824 31.720 1.00 91.94 265 ASP A N 1
ATOM 1990 C CA . ASP A 1 265 ? -6.244 13.680 31.172 1.00 91.94 265 ASP A CA 1
ATOM 1991 C C . ASP A 1 265 ? -5.210 13.151 32.142 1.00 91.94 265 ASP A C 1
ATOM 1993 O O . ASP A 1 265 ? -5.121 11.949 32.374 1.00 91.94 265 ASP A O 1
ATOM 1997 N N . TYR A 1 266 ? -4.474 14.053 32.794 1.00 91.75 266 TYR A N 1
ATOM 1998 C CA . TYR A 1 266 ? -3.526 13.662 33.833 1.00 91.75 266 TYR A CA 1
ATOM 1999 C C . TYR A 1 266 ? -4.205 12.869 34.955 1.00 91.75 266 TYR A C 1
ATOM 2001 O O . TYR A 1 266 ? -3.626 11.933 35.509 1.00 91.75 266 TYR A O 1
ATOM 2009 N N . THR A 1 267 ? -5.437 13.245 35.302 1.00 94.12 267 THR A N 1
ATOM 2010 C CA . THR A 1 267 ? -6.215 12.543 36.326 1.00 94.12 267 THR A CA 1
ATOM 2011 C C . THR A 1 267 ? -6.596 11.146 35.846 1.00 94.12 267 THR A C 1
ATOM 2013 O O . THR A 1 267 ? -6.397 10.190 36.593 1.00 94.12 267 THR A O 1
ATOM 2016 N N . VAL A 1 268 ? -7.048 11.014 34.595 1.00 92.06 268 VAL A N 1
ATOM 2017 C CA . VAL A 1 268 ? -7.367 9.717 33.979 1.00 92.06 268 VAL A CA 1
ATOM 2018 C C . VAL A 1 268 ? -6.134 8.816 33.905 1.00 92.06 268 VAL A C 1
ATOM 2020 O O . VAL A 1 268 ? -6.172 7.700 34.420 1.00 92.06 268 VAL A O 1
ATOM 2023 N N . TRP A 1 269 ? -5.020 9.319 33.371 1.00 91.94 269 TRP A N 1
ATOM 2024 C CA . TRP A 1 269 ? -3.739 8.609 33.308 1.00 91.94 269 TRP A CA 1
ATOM 2025 C C . TRP A 1 269 ? -3.301 8.083 34.673 1.00 91.94 269 TRP A C 1
ATOM 2027 O O . TRP A 1 269 ? -2.978 6.904 34.830 1.00 91.94 269 TRP A O 1
ATOM 2037 N N . ARG A 1 270 ? -3.315 8.955 35.688 1.00 92.81 270 ARG A N 1
ATOM 2038 C CA . ARG A 1 270 ? -2.894 8.598 37.044 1.00 92.81 270 ARG A CA 1
ATOM 2039 C C . ARG A 1 270 ? -3.787 7.507 37.627 1.00 92.81 270 ARG A C 1
ATOM 2041 O O . ARG A 1 270 ? -3.278 6.571 38.239 1.00 92.81 270 ARG A O 1
ATOM 2048 N N . ASP A 1 271 ? -5.100 7.646 37.471 1.00 93.56 271 ASP A N 1
ATOM 2049 C CA . ASP A 1 271 ? -6.077 6.749 38.088 1.00 93.56 271 ASP A CA 1
ATOM 2050 C C . ASP A 1 271 ? -6.125 5.379 37.388 1.00 93.56 271 ASP A C 1
ATOM 2052 O O . ASP A 1 271 ? -6.435 4.377 38.031 1.00 93.56 271 ASP A O 1
ATOM 2056 N N . GLN A 1 272 ? -5.742 5.317 36.109 1.00 91.38 272 GLN A N 1
ATOM 2057 C CA . GLN A 1 272 ? -5.611 4.076 35.337 1.00 91.38 272 GLN A CA 1
ATOM 2058 C C . GLN A 1 272 ? -4.211 3.440 35.420 1.00 91.38 272 GLN A C 1
ATOM 2060 O O . GLN A 1 272 ? -3.990 2.367 34.865 1.00 91.38 272 GLN A O 1
ATOM 2065 N N . GLY A 1 273 ? -3.271 4.056 36.146 1.00 87.44 273 GLY A N 1
ATOM 2066 C CA . GLY A 1 273 ? -1.918 3.521 36.322 1.00 87.44 273 GLY A CA 1
ATOM 2067 C C . GLY A 1 273 ? -1.053 3.607 35.062 1.00 87.44 273 GLY A C 1
ATOM 2068 O O . GLY A 1 273 ? -0.265 2.696 34.808 1.00 87.44 273 GLY A O 1
ATOM 2069 N N . GLY A 1 274 ? -1.207 4.679 34.282 1.00 84.50 274 GLY A N 1
ATOM 2070 C CA . GLY A 1 274 ? -0.498 4.868 33.020 1.00 84.50 274 GLY A CA 1
ATOM 2071 C C . GLY A 1 274 ? 1.027 4.908 33.159 1.00 84.50 274 GLY A C 1
ATOM 2072 O O . GLY A 1 274 ? 1.601 5.125 34.233 1.00 84.50 274 GLY A O 1
ATOM 2073 N N . SER A 1 275 ? 1.706 4.674 32.041 1.00 89.81 275 SER A N 1
ATOM 2074 C CA . SER A 1 275 ? 3.155 4.519 31.989 1.00 89.81 275 SER A CA 1
ATOM 2075 C C . SER A 1 275 ? 3.896 5.861 32.050 1.00 89.81 275 SER A C 1
ATOM 2077 O O . SER A 1 275 ? 3.321 6.946 31.929 1.00 89.81 275 SER A O 1
ATOM 2079 N N . PHE A 1 276 ? 5.220 5.804 32.228 1.00 90.31 276 PHE A N 1
ATOM 2080 C CA . PHE A 1 276 ? 6.061 7.000 32.124 1.00 90.31 276 PHE A CA 1
ATOM 2081 C C . PHE A 1 276 ? 6.078 7.580 30.702 1.00 90.31 276 PHE A C 1
ATOM 2083 O O . PHE A 1 276 ? 6.231 8.790 30.548 1.00 90.31 276 PHE A O 1
ATOM 2090 N N . GLU A 1 277 ? 5.927 6.733 29.684 1.00 87.38 277 GLU A N 1
ATOM 2091 C CA . GLU A 1 277 ? 5.852 7.150 28.284 1.00 87.38 277 GLU A CA 1
ATOM 2092 C C . GLU A 1 277 ? 4.562 7.932 28.022 1.00 87.38 277 GLU A C 1
ATOM 2094 O O . GLU A 1 277 ? 4.632 9.054 27.524 1.00 87.38 277 GLU A O 1
ATOM 2099 N N . ASP A 1 278 ? 3.426 7.436 28.517 1.00 85.88 278 ASP A N 1
ATOM 2100 C CA . ASP A 1 278 ? 2.131 8.131 28.471 1.00 85.88 278 ASP A CA 1
ATOM 2101 C C . ASP A 1 278 ? 2.201 9.502 29.158 1.00 85.88 278 ASP A C 1
ATOM 2103 O O . ASP A 1 278 ? 1.674 10.498 28.664 1.00 85.88 278 ASP A O 1
ATOM 2107 N N . TYR A 1 279 ? 2.919 9.596 30.280 1.00 88.88 279 TYR A N 1
ATOM 2108 C CA . TYR A 1 279 ? 3.148 10.882 30.937 1.00 88.88 279 TYR A CA 1
ATOM 2109 C C . TYR A 1 279 ? 3.967 11.851 30.070 1.00 88.88 279 TYR A C 1
ATOM 2111 O O . TYR A 1 279 ? 3.676 13.050 30.062 1.00 88.88 279 TYR A O 1
ATOM 2119 N N . GLN A 1 280 ? 4.994 11.370 29.354 1.00 90.75 280 GLN A N 1
ATOM 2120 C CA . GLN A 1 280 ? 5.728 12.221 28.409 1.00 90.75 280 GLN A CA 1
ATOM 2121 C C . GLN A 1 280 ? 4.833 12.647 27.246 1.00 90.75 280 GLN A C 1
ATOM 2123 O O . GLN A 1 280 ? 4.903 13.810 26.858 1.00 90.75 280 GLN A O 1
ATOM 2128 N N . LEU A 1 281 ? 3.977 11.750 26.747 1.00 87.38 281 LEU A N 1
ATOM 2129 C CA . LEU A 1 281 ? 2.991 12.042 25.710 1.00 87.38 281 LEU A CA 1
ATOM 2130 C C . LEU A 1 281 ? 2.078 13.191 26.163 1.00 87.38 281 LEU A C 1
ATOM 2132 O O . LEU A 1 281 ? 2.116 14.278 25.594 1.00 87.38 281 LEU A O 1
ATOM 2136 N N . TRP A 1 282 ? 1.379 13.028 27.285 1.00 91.62 282 TRP A N 1
ATOM 2137 C CA . TRP A 1 282 ? 0.536 14.078 27.861 1.00 91.62 282 TRP A CA 1
ATOM 2138 C C . TRP A 1 282 ? 1.280 15.398 28.069 1.00 91.62 282 TRP A C 1
ATOM 2140 O O . TRP A 1 282 ? 0.804 16.464 27.685 1.00 91.62 282 TRP A O 1
ATOM 2150 N N . LYS A 1 283 ? 2.484 15.349 28.646 1.00 92.50 283 LYS A N 1
ATOM 2151 C CA . LYS A 1 283 ? 3.273 16.552 28.928 1.00 92.50 283 LYS A CA 1
ATOM 2152 C C . LYS A 1 283 ? 3.686 17.286 27.650 1.00 92.50 283 LYS A C 1
ATOM 2154 O O . LYS A 1 283 ? 3.681 18.516 27.641 1.00 92.50 283 LYS A O 1
ATOM 2159 N N . ASN A 1 284 ? 4.085 16.556 26.611 1.00 91.19 284 ASN A N 1
ATOM 2160 C CA . ASN A 1 284 ? 4.529 17.133 25.342 1.00 91.19 284 ASN A CA 1
ATOM 2161 C C . ASN A 1 284 ? 3.368 17.757 24.558 1.00 91.19 284 ASN A C 1
ATOM 2163 O O . ASN A 1 284 ? 3.593 18.697 23.797 1.00 91.19 284 ASN A O 1
ATOM 2167 N N . HIS A 1 285 ? 2.148 17.272 24.787 1.00 89.38 285 HIS A N 1
ATOM 2168 C CA . HIS A 1 285 ? 0.946 17.722 24.097 1.00 89.38 285 HIS A CA 1
ATOM 2169 C C . HIS A 1 285 ? 0.025 18.602 24.962 1.00 89.38 285 HIS A C 1
ATOM 2171 O O . HIS A 1 285 ? -1.001 19.066 24.479 1.00 89.38 285 HIS A O 1
ATOM 2177 N N . PHE A 1 286 ? 0.391 18.914 26.211 1.00 92.38 286 PHE A N 1
ATOM 2178 C CA . PHE A 1 286 ? -0.438 19.720 27.114 1.00 92.38 286 PHE A CA 1
ATOM 2179 C C . PHE A 1 286 ? -0.834 21.076 26.511 1.00 92.38 286 PHE A C 1
ATOM 2181 O O . PHE A 1 286 ? 0.014 21.886 26.126 1.00 92.38 286 PHE A O 1
ATOM 2188 N N . GLY A 1 287 ? -2.137 21.346 26.499 1.00 90.19 287 GLY A N 1
ATOM 2189 C CA . GLY A 1 287 ? -2.750 22.536 25.918 1.00 90.19 287 GLY A CA 1
ATOM 2190 C C . GLY A 1 287 ? -3.066 22.426 24.426 1.00 90.19 287 GLY A C 1
ATOM 2191 O O . GLY A 1 287 ? -3.605 23.385 23.874 1.00 90.19 287 GLY A O 1
ATOM 2192 N N . GLN A 1 288 ? -2.744 21.304 23.773 1.00 90.31 288 GLN A N 1
ATOM 2193 C CA . GLN A 1 288 ? -3.192 21.023 22.410 1.00 90.31 288 GLN A CA 1
ATOM 2194 C C . GLN A 1 288 ? -4.665 20.603 22.397 1.00 90.31 288 GLN A C 1
ATOM 2196 O O . GLN A 1 288 ? -5.195 20.083 23.380 1.00 90.31 288 GLN A O 1
ATOM 2201 N N . ALA A 1 289 ? -5.312 20.862 21.267 1.00 86.81 289 ALA A N 1
ATOM 2202 C CA . ALA A 1 289 ? -6.715 20.584 21.014 1.00 86.81 289 ALA A CA 1
ATOM 2203 C C . ALA A 1 289 ? -6.844 19.924 19.647 1.00 86.81 289 ALA A C 1
ATOM 2205 O O . ALA A 1 289 ? -6.069 20.269 18.748 1.00 86.81 289 ALA A O 1
ATOM 2206 N N . VAL A 1 290 ? -7.807 19.013 19.490 1.00 82.62 290 VAL A N 1
ATOM 2207 C CA . VAL A 1 290 ? -8.181 18.477 18.175 1.00 82.62 290 VAL A CA 1
ATOM 2208 C C . VAL A 1 290 ? -8.396 19.660 17.221 1.00 82.62 290 VAL A C 1
ATOM 2210 O O . VAL A 1 290 ? -9.109 20.605 17.589 1.00 82.62 290 VAL A O 1
ATOM 2213 N N . PRO A 1 291 ? -7.741 19.678 16.044 1.00 73.44 291 PRO A N 1
ATOM 2214 C CA . PRO A 1 291 ? -7.940 20.737 15.068 1.00 73.44 291 PRO A CA 1
ATOM 2215 C C . PRO A 1 291 ? -9.433 20.877 14.744 1.00 73.44 291 PRO A C 1
ATOM 2217 O O . PRO A 1 291 ? -10.145 19.874 14.698 1.00 73.44 291 PRO A O 1
ATOM 2220 N N . PRO A 1 292 ? -9.948 22.100 14.527 1.00 63.78 292 PRO A N 1
ATOM 2221 C CA . PRO A 1 292 ? -11.318 22.255 14.060 1.00 63.78 292 PRO A CA 1
ATOM 2222 C C . PRO A 1 292 ? -11.489 21.466 12.758 1.00 63.78 292 PRO A C 1
ATOM 2224 O O . PRO A 1 292 ? -10.719 21.659 11.820 1.00 63.78 292 PRO A O 1
ATOM 2227 N N . SER A 1 293 ? -12.481 20.577 12.707 1.00 53.94 293 SER A N 1
ATOM 2228 C CA . SER A 1 293 ? -12.786 19.817 11.500 1.00 53.94 293 SER A CA 1
ATOM 2229 C C . SER A 1 293 ? -13.203 20.779 10.384 1.00 53.94 293 SER A C 1
ATOM 2231 O O . SER A 1 293 ? -14.155 21.544 10.539 1.00 53.94 293 SER A O 1
ATOM 2233 N N . ASP A 1 294 ? -12.535 20.723 9.229 1.00 42.06 294 ASP A N 1
ATOM 2234 C CA . ASP A 1 294 ? -12.861 21.530 8.038 1.00 42.06 294 ASP A CA 1
ATOM 2235 C C . ASP A 1 294 ? -14.203 21.134 7.373 1.00 42.06 294 ASP A C 1
ATOM 2237 O O . ASP A 1 294 ? -14.538 21.560 6.265 1.00 42.06 294 ASP A O 1
ATOM 2241 N N . THR A 1 295 ? -15.043 20.355 8.060 1.00 38.62 295 THR A N 1
ATOM 2242 C CA . THR A 1 295 ? -16.448 20.166 7.697 1.00 38.62 295 THR A CA 1
ATOM 2243 C C . THR A 1 295 ? -17.186 21.505 7.806 1.00 38.62 295 THR A C 1
ATOM 2245 O O . THR A 1 295 ? -17.243 22.068 8.902 1.00 38.62 295 THR A O 1
ATOM 2248 N N . PRO A 1 296 ? -17.791 22.036 6.724 1.00 37.25 296 PRO A N 1
ATOM 2249 C CA . PRO A 1 296 ? -18.507 23.301 6.769 1.00 37.25 296 PRO A CA 1
ATOM 2250 C C . PRO A 1 296 ? -19.858 23.100 7.460 1.00 37.25 296 PRO A C 1
ATOM 2252 O O . PRO A 1 296 ? -20.902 23.093 6.811 1.00 37.25 296 PRO A O 1
ATOM 2255 N N . ASP A 1 297 ? -19.862 22.955 8.783 1.00 34.94 297 ASP A N 1
ATOM 2256 C CA . ASP A 1 297 ? -21.092 23.018 9.562 1.00 34.94 297 ASP A CA 1
ATOM 2257 C C . ASP A 1 297 ? -21.405 24.492 9.841 1.00 34.94 297 ASP A C 1
ATOM 2259 O O . ASP A 1 297 ? -21.185 25.046 10.919 1.00 34.94 297 ASP A O 1
ATOM 2263 N N . SER A 1 298 ? -21.875 25.187 8.800 1.00 37.06 298 SER A N 1
ATOM 2264 C CA . SER A 1 298 ? -22.405 26.540 8.925 1.00 37.06 298 SER A CA 1
ATOM 2265 C C . SER A 1 298 ? -23.783 26.500 9.592 1.00 37.06 298 SER A C 1
ATOM 2267 O O . SER A 1 298 ? -24.794 26.887 9.002 1.00 37.06 298 SER A O 1
ATOM 2269 N N . GLN A 1 299 ? -23.845 26.070 10.850 1.00 32.44 299 GLN A N 1
ATOM 2270 C CA . GLN A 1 299 ? -24.915 26.482 11.749 1.00 32.44 299 GLN A CA 1
ATOM 2271 C C . GLN A 1 299 ? -24.644 27.942 12.110 1.00 32.44 299 GLN A C 1
ATOM 2273 O O . GLN A 1 299 ? -24.064 28.269 13.144 1.00 32.44 299 GLN A O 1
ATOM 2278 N N . THR A 1 300 ? -25.020 28.852 11.209 1.00 33.50 300 THR A N 1
ATOM 2279 C CA . THR A 1 300 ? -25.044 30.279 11.518 1.00 33.50 300 THR A CA 1
ATOM 2280 C C . THR A 1 300 ? -25.966 30.479 12.715 1.00 33.50 300 THR A C 1
ATOM 2282 O O . THR A 1 300 ? -27.190 30.388 12.587 1.00 33.50 300 THR A O 1
ATOM 2285 N N . VAL A 1 301 ? -25.377 30.751 13.878 1.00 37.53 301 VAL A N 1
ATOM 2286 C CA . VAL A 1 301 ? -26.087 31.298 15.033 1.00 37.53 301 VAL A CA 1
ATOM 2287 C C . VAL A 1 301 ? -26.819 32.551 14.538 1.00 37.53 301 VAL A C 1
ATOM 2289 O O . VAL A 1 301 ? -26.162 33.445 13.999 1.00 37.53 301 VAL A O 1
ATOM 2292 N N . PRO A 1 302 ? -28.155 32.654 14.655 1.00 39.47 302 PRO A N 1
ATOM 2293 C CA . PRO A 1 302 ? -28.841 33.865 14.244 1.00 39.47 302 PRO A CA 1
ATOM 2294 C C . PRO A 1 302 ? -28.437 34.978 15.212 1.00 39.47 302 PRO A C 1
ATOM 2296 O O . PRO A 1 302 ? -28.884 35.002 16.360 1.00 39.47 302 PRO A O 1
ATOM 2299 N N . GLU A 1 303 ? -27.581 35.902 14.776 1.00 44.84 303 GLU A N 1
ATOM 2300 C CA . GLU A 1 303 ? -27.357 37.124 15.539 1.00 44.84 303 GLU A CA 1
ATOM 2301 C C . GLU A 1 303 ? -28.670 37.922 15.600 1.00 44.84 303 GLU A C 1
ATOM 2303 O O . GLU A 1 303 ? -29.368 38.063 14.586 1.00 44.84 303 GLU A O 1
ATOM 2308 N N . PRO A 1 304 ? -29.049 38.470 16.768 1.00 40.22 304 PRO A N 1
ATOM 2309 C CA . PRO A 1 304 ? -30.203 39.343 16.847 1.00 40.22 304 PRO A CA 1
ATOM 2310 C C . PRO A 1 304 ? -29.926 40.575 15.986 1.00 40.22 304 PRO A C 1
ATOM 2312 O O . PRO A 1 304 ? -28.994 41.334 16.245 1.00 40.22 304 PRO A O 1
ATOM 2315 N N . SER A 1 305 ? -30.747 40.777 14.953 1.00 49.50 305 SER A N 1
ATOM 2316 C CA . SER A 1 305 ? -30.625 41.914 14.039 1.00 49.50 305 SER A CA 1
ATOM 2317 C C . SER A 1 305 ? -30.412 43.223 14.815 1.00 49.50 305 SER A C 1
ATOM 2319 O O . SER A 1 305 ? -31.148 43.511 15.764 1.00 49.50 305 SER A O 1
ATOM 2321 N N . ALA A 1 306 ? -29.425 44.016 14.385 1.00 50.84 306 ALA A N 1
ATOM 2322 C CA . ALA A 1 306 ? -28.910 45.243 15.014 1.00 50.84 306 ALA A CA 1
ATOM 2323 C C . ALA A 1 306 ? -29.956 46.330 15.376 1.00 50.84 306 ALA A C 1
ATOM 2325 O O . ALA A 1 306 ? -29.624 47.348 15.981 1.00 50.84 306 ALA A O 1
ATOM 2326 N N . TRP A 1 307 ? -31.233 46.113 15.069 1.00 47.56 307 TRP A N 1
ATOM 2327 C CA . TRP A 1 307 ? -32.362 46.930 15.508 1.00 47.56 307 TRP A CA 1
ATOM 2328 C C . TRP A 1 307 ? -32.643 46.819 17.016 1.00 47.56 307 TRP A C 1
ATOM 2330 O O . TRP A 1 307 ? -33.097 47.790 17.621 1.00 47.56 307 TRP A O 1
ATOM 2340 N N . LEU A 1 308 ? -32.323 45.683 17.652 1.00 44.16 308 LEU A N 1
ATOM 2341 C CA . LEU A 1 308 ? -32.544 45.478 19.094 1.00 44.16 308 LEU A CA 1
ATOM 2342 C C . LEU A 1 308 ? -31.584 46.293 19.981 1.00 44.16 308 LEU A C 1
ATOM 2344 O O . LEU A 1 308 ? -31.960 46.680 21.086 1.00 44.16 308 LEU A O 1
ATOM 2348 N N . LEU A 1 309 ? -30.394 46.648 19.481 1.00 42.72 309 LEU A N 1
ATOM 2349 C CA . LEU A 1 309 ? -29.442 47.519 20.188 1.00 42.72 309 LEU A CA 1
ATOM 2350 C C . LEU A 1 309 ? -29.712 49.020 19.972 1.00 42.72 309 LEU A C 1
ATOM 2352 O O . LEU A 1 309 ? -29.295 49.838 20.790 1.00 42.72 309 LEU A O 1
ATOM 2356 N N . ALA A 1 310 ? -30.469 49.400 18.937 1.00 46.31 310 ALA A N 1
ATOM 2357 C CA . ALA A 1 310 ? -30.834 50.798 18.687 1.00 46.31 310 ALA A 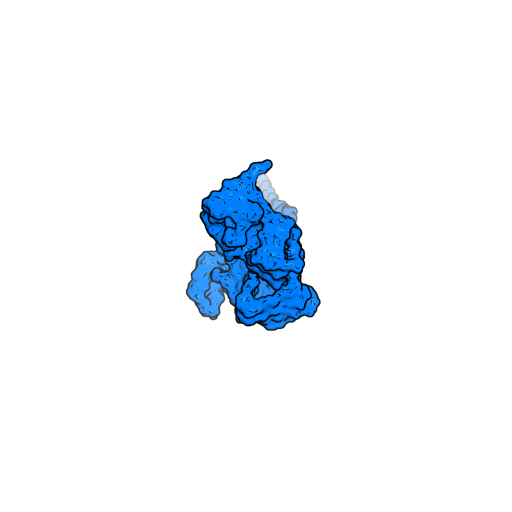CA 1
ATOM 2358 C C . ALA A 1 310 ? -31.995 51.299 19.574 1.00 46.31 310 ALA A C 1
ATOM 2360 O O . ALA A 1 310 ? -32.114 52.501 19.817 1.00 46.31 310 ALA A O 1
ATOM 2361 N N . LEU A 1 311 ? -32.831 50.401 20.114 1.00 47.41 311 LEU A N 1
ATOM 2362 C CA . LEU A 1 311 ? -33.964 50.770 20.978 1.00 47.41 311 LEU A CA 1
ATOM 2363 C C . LEU A 1 311 ? -33.578 51.033 22.445 1.00 47.41 311 LEU A C 1
ATOM 2365 O O . LEU A 1 311 ? -34.335 51.685 23.161 1.00 47.41 311 LEU A O 1
ATOM 2369 N N . LEU A 1 312 ? -32.384 50.621 22.883 1.00 46.03 312 LEU A N 1
ATOM 2370 C CA . LEU A 1 312 ? -31.862 50.924 24.225 1.00 46.03 312 LEU A CA 1
ATOM 2371 C C . LEU A 1 312 ? -31.167 52.298 24.325 1.00 46.03 312 LEU A C 1
ATOM 2373 O O . LEU A 1 312 ? -30.855 52.742 25.427 1.00 46.03 312 LEU A O 1
ATOM 2377 N N . ALA A 1 313 ? -30.984 53.015 23.207 1.00 48.88 313 ALA A N 1
ATOM 2378 C CA . ALA A 1 313 ? -30.292 54.309 23.168 1.00 48.88 313 ALA A CA 1
ATOM 2379 C C . ALA A 1 313 ? -31.214 55.553 23.110 1.00 48.88 313 ALA A C 1
ATOM 2381 O O . ALA A 1 313 ? -30.711 56.674 23.140 1.00 48.88 313 ALA A O 1
ATOM 2382 N N . ILE A 1 314 ? -32.549 55.404 23.064 1.00 52.75 314 ILE A N 1
ATOM 2383 C CA . ILE A 1 314 ? -33.507 56.539 22.948 1.00 52.75 314 ILE A CA 1
ATOM 2384 C C . ILE A 1 314 ? -34.246 56.831 24.282 1.00 52.75 314 ILE A C 1
ATOM 2386 O O . ILE A 1 314 ? -35.190 57.612 24.348 1.00 52.75 314 ILE A O 1
ATOM 2390 N N . GLY A 1 315 ? -33.795 56.253 25.397 1.00 50.38 315 GLY A N 1
ATOM 2391 C CA . GLY A 1 315 ? -34.454 56.355 26.706 1.00 50.38 315 GLY A CA 1
ATOM 2392 C C . GLY A 1 315 ? -33.756 57.237 27.748 1.00 50.38 315 GLY A C 1
ATOM 2393 O O . GLY A 1 315 ? -33.631 56.801 28.886 1.00 50.38 315 GLY A O 1
ATOM 2394 N N . LEU A 1 316 ? -33.286 58.446 27.416 1.00 46.31 316 LEU A N 1
ATOM 2395 C CA . LEU A 1 316 ? -32.752 59.402 28.409 1.00 46.31 316 LEU A CA 1
ATOM 2396 C C . LEU A 1 316 ? -33.511 60.745 28.343 1.00 46.31 316 LEU A C 1
ATOM 2398 O O . LEU A 1 316 ? -33.380 61.468 27.354 1.00 46.31 316 LEU A O 1
ATOM 2402 N N . PRO A 1 317 ? -34.315 61.116 29.362 1.00 48.78 317 PRO A N 1
ATOM 2403 C CA . PRO A 1 317 ? -35.076 62.362 29.348 1.00 48.78 317 PRO A CA 1
ATOM 2404 C C . PRO A 1 317 ? -34.200 63.583 29.675 1.00 48.78 317 PRO A C 1
ATOM 2406 O O . PRO A 1 317 ? -33.557 63.665 30.722 1.00 48.78 317 PRO A O 1
ATOM 2409 N N . LEU A 1 318 ? -34.237 64.577 28.783 1.00 49.84 318 LEU A N 1
ATOM 2410 C CA . LEU A 1 318 ? -33.685 65.920 28.973 1.00 49.84 318 LEU A CA 1
ATOM 2411 C C . LEU A 1 318 ? -34.430 66.660 30.096 1.00 49.84 318 LEU A C 1
ATOM 2413 O O . LEU A 1 318 ? -35.560 67.122 29.927 1.00 49.84 318 LEU A O 1
ATOM 2417 N N . VAL A 1 319 ? -33.767 66.828 31.240 1.00 51.34 319 VAL A N 1
ATOM 2418 C CA . VAL A 1 319 ? -34.194 67.739 32.309 1.00 51.34 319 VAL A CA 1
ATOM 2419 C C . VAL A 1 319 ? -33.987 69.187 31.843 1.00 51.34 319 VAL A C 1
ATOM 2421 O O . VAL A 1 319 ? -32.863 69.673 31.740 1.00 51.34 319 VAL A O 1
ATOM 2424 N N . ARG A 1 320 ? -35.088 69.901 31.577 1.00 48.56 320 ARG A N 1
ATOM 2425 C CA . ARG A 1 320 ? -35.118 71.363 31.394 1.00 48.56 320 ARG A CA 1
ATOM 2426 C C . ARG A 1 320 ? -34.842 72.059 32.735 1.00 48.56 320 ARG A C 1
ATOM 2428 O O . ARG A 1 320 ? -35.640 71.931 33.660 1.00 48.56 320 ARG A O 1
ATOM 2435 N N . ARG A 1 321 ? -33.771 72.856 32.831 1.00 49.34 321 ARG A N 1
ATOM 2436 C CA . ARG A 1 321 ? -33.633 73.907 33.859 1.00 49.34 321 ARG A CA 1
ATOM 2437 C C . ARG A 1 321 ? -34.205 75.217 33.317 1.00 49.34 321 ARG A C 1
ATOM 2439 O O . ARG A 1 321 ? -33.890 75.609 32.199 1.00 49.34 321 ARG A O 1
ATOM 2446 N N . GLY A 1 322 ? -35.080 75.844 34.100 1.00 51.38 322 GLY A N 1
ATOM 2447 C CA . GLY A 1 322 ? -35.685 77.139 33.808 1.00 51.38 322 GLY A CA 1
ATOM 2448 C C . GLY A 1 322 ? -35.071 78.271 34.632 1.00 51.38 322 GLY A C 1
ATOM 2449 O O . GLY A 1 322 ? -34.643 78.037 35.762 1.00 51.38 322 GLY A O 1
ATOM 2450 N N . ARG A 1 323 ? -35.183 79.471 34.043 1.00 48.75 323 ARG A N 1
ATOM 2451 C CA . ARG A 1 323 ? -34.740 80.818 34.451 1.00 48.75 323 ARG A CA 1
ATOM 2452 C C . ARG A 1 323 ? -33.274 81.149 34.209 1.00 48.75 323 ARG A C 1
ATOM 2454 O O . ARG A 1 323 ? -32.402 80.551 34.866 1.00 48.75 323 ARG A O 1
#

Sequence (323 aa):
MFDSVLTGANFSGANLTKAQLDRTTLEDVDFTNAEIRGAKLYEATAKGFTAAQLYSTASYRAGNLASTSLRGNDLVGWDLSHLCLIGVDFTNSYLETANLSGSDTRGTKRLETSTAITTNLIHPDGYVAGLHLAADDTMRLWDYNQTPSIDIMVEDGMSLSATSTLRLVFEDDAWGSTLNFVEGIDVALAGTLELLLDESVDTVSLAGSTFQLFDWTGVEPTGEFDSIVLAAGTTWDLSQLYETGAVTLLMPGDFNADGLVNLADYTVWRDQGGSFEDYQLWKNHFGQAVPPSDTPDSQTVPEPSAWLLALLAIGLPLVRRGR

Organism: NCBI:txid2527972

pLDDT: mean 89.56, std 15.93, range [32.44, 98.88]